Protein AF-A0A9P5JW83-F1 (afdb_monomer_lite)

Organism: NCBI:txid152965

Secondary structure (DSSP, 8-state):
-HHHH-TT--EEEE-TTS-TTS-EE-HHHHT---TT--EEEE-SEES-TTTTT-TTS--HHHHHHHH-TT---EE------SS-TTTHHHHHHHH-TTGGG--EEEEEEEEEE-HHHHHHHHHHHHT-TT--EEEEEEEEPTTS-HHHHHHHHHHH--S----EEEEE-S-HHHHHHHHTT-TT--EEEE-PPPPTTPPPGGGS-TT-SEEEEEE--TT--S--------------------S--EEEEEEEEE-TTS-EEEEEEEEEEE-SSSSSEEEEEEEEE-SPTT-TT-PPPPHHHHHH--SHHHHHHHHHHHHHHHHHHHHHHHHH-

Sequence (333 aa):
MLIEHCLNLEHLAIDEHYSPRAPVDAYGLLRGRWPNLRSLLMGDVVLDWHAGLNPASGKPFRTFLDAHRNLSRSISKATPRVSQPHLGALIQAQVLPARASLKTLRVPDAMILRESSQMSVGVALGLLPALSSLTIAFRLEQGYDNGSVLCSIAAACPYPAPSRLYTRLSSFETFARCIRPLGQLRALAQRIVPSQVEISLRTSGARLQSFELVFLPRTDTRTFSLSTPTLPISRSSQYIYTPMCAQAIFALSTDAHGLPLALRIVERRACLFWPGESAQRSTIDMRPAGAPGTQRPPLFALVLEGSPAGEEACLLLSCAILVAVVIWGCIRL

Radius of gyration: 26.12 Å; chains: 1; bounding box: 69×40×87 Å

pLDDT: mean 71.92, std 17.25, range [26.84, 98.12]

Structure (mmCIF, N/CA/C/O backbone):
data_AF-A0A9P5JW83-F1
#
_entry.id   AF-A0A9P5JW83-F1
#
loop_
_atom_site.group_PDB
_atom_site.id
_atom_site.type_symbol
_atom_site.label_atom_id
_atom_site.label_alt_id
_atom_site.label_comp_id
_atom_site.label_asym_id
_atom_site.label_entity_id
_atom_site.label_seq_id
_atom_site.pdbx_PDB_ins_code
_atom_site.Cartn_x
_atom_site.Cartn_y
_atom_site.Cartn_z
_atom_site.occupancy
_atom_site.B_iso_or_equiv
_atom_site.auth_seq_id
_atom_site.auth_comp_id
_atom_site.auth_asym_id
_atom_site.auth_atom_id
_atom_site.pdbx_PDB_model_num
ATOM 1 N N . MET A 1 1 ? -34.307 -8.759 14.954 1.00 74.81 1 MET A N 1
ATOM 2 C CA . MET A 1 1 ? -33.896 -10.014 14.279 1.00 74.81 1 MET A CA 1
ATOM 3 C C . MET A 1 1 ? -32.494 -10.487 14.686 1.00 74.81 1 MET A C 1
ATOM 5 O O . MET A 1 1 ? -32.437 -11.397 15.496 1.00 74.81 1 MET A O 1
ATOM 9 N N . LEU A 1 2 ? -31.375 -9.882 14.244 1.00 85.38 2 LEU A N 1
ATOM 10 C CA . LEU A 1 2 ? -30.013 -10.373 14.585 1.00 85.38 2 LEU A CA 1
ATOM 11 C C . LEU A 1 2 ? -29.705 -10.429 16.096 1.00 85.38 2 LEU A C 1
ATOM 13 O O . LEU A 1 2 ? -29.081 -11.375 16.565 1.00 85.38 2 LEU A O 1
ATOM 17 N N . ILE A 1 3 ? -30.151 -9.428 16.860 1.00 90.00 3 ILE A N 1
ATOM 18 C CA . ILE A 1 3 ? -29.870 -9.320 18.304 1.00 90.00 3 ILE A CA 1
ATOM 19 C C . ILE A 1 3 ? -30.527 -10.455 19.102 1.00 90.00 3 ILE A C 1
ATOM 21 O O . ILE A 1 3 ? -29.948 -10.942 20.063 1.00 90.00 3 ILE A O 1
ATOM 25 N N . GLU A 1 4 ? -31.713 -10.892 18.689 1.00 91.44 4 GLU A N 1
ATOM 26 C CA . GLU A 1 4 ? -32.508 -11.882 19.427 1.00 91.44 4 GLU A CA 1
ATOM 27 C C . GLU A 1 4 ? -32.173 -13.322 19.021 1.00 91.44 4 GLU A C 1
ATOM 29 O O . GLU A 1 4 ? -32.285 -14.229 19.835 1.00 91.44 4 GLU A O 1
ATOM 34 N N . HIS A 1 5 ? -31.746 -13.542 17.773 1.00 92.81 5 HIS A N 1
ATOM 35 C CA . HIS A 1 5 ? -31.644 -14.890 17.199 1.00 92.81 5 HIS A CA 1
ATOM 36 C C . HIS A 1 5 ? -30.203 -15.409 17.092 1.00 92.81 5 HIS A C 1
ATOM 38 O O . HIS A 1 5 ? -29.992 -16.592 16.841 1.00 92.81 5 HIS A O 1
ATOM 44 N N . CYS A 1 6 ? -29.195 -14.553 17.282 1.00 94.19 6 CYS A N 1
ATOM 45 C CA . CYS A 1 6 ? -27.791 -14.910 17.070 1.00 94.19 6 CYS A CA 1
ATOM 46 C C . CYS A 1 6 ? -26.935 -14.626 18.315 1.00 94.19 6 CYS A C 1
ATOM 48 O O . CYS A 1 6 ? -26.010 -13.826 18.255 1.00 94.19 6 CYS A O 1
ATOM 50 N N . LEU A 1 7 ? -27.215 -15.272 19.453 1.00 93.44 7 LEU A N 1
ATOM 51 C CA . LEU A 1 7 ? -26.468 -15.046 20.708 1.00 93.44 7 LEU A CA 1
ATOM 52 C C . LEU A 1 7 ? -24.993 -15.486 20.636 1.00 93.44 7 LEU A C 1
ATOM 54 O O . LEU A 1 7 ? -24.129 -14.875 21.262 1.00 93.44 7 LEU A O 1
ATOM 58 N N . ASN A 1 8 ? -24.691 -16.503 19.826 1.00 94.44 8 ASN A N 1
ATOM 59 C CA . ASN A 1 8 ? -23.340 -17.047 19.644 1.00 94.44 8 ASN A CA 1
ATOM 60 C C . ASN A 1 8 ? -22.577 -16.397 18.478 1.00 94.44 8 ASN A C 1
ATOM 62 O O . ASN A 1 8 ? -21.705 -17.023 17.883 1.00 94.44 8 ASN A O 1
ATOM 66 N N . LEU A 1 9 ? -22.923 -15.161 18.111 1.00 95.56 9 LEU A N 1
ATOM 67 C CA . LEU A 1 9 ? -22.280 -14.463 17.003 1.00 95.56 9 LEU A CA 1
ATOM 68 C C . LEU A 1 9 ? -20.802 -14.183 17.321 1.00 95.56 9 LEU A C 1
ATOM 70 O O . LEU A 1 9 ? -20.496 -13.411 18.228 1.00 95.56 9 LEU A O 1
ATOM 74 N N . GLU A 1 10 ? -19.889 -14.782 16.556 1.00 95.06 10 GLU A N 1
ATOM 75 C CA . GLU A 1 10 ? -18.446 -14.538 16.699 1.00 95.06 10 GLU A CA 1
ATOM 76 C C . GLU A 1 10 ? -17.926 -13.440 15.764 1.00 95.06 10 GLU A C 1
ATOM 78 O O . GLU A 1 10 ? -16.985 -12.720 16.106 1.00 95.06 10 GLU A O 1
ATOM 83 N N . HIS A 1 11 ? -18.553 -13.278 14.599 1.00 92.19 11 HIS A N 1
ATOM 84 C CA . HIS A 1 11 ? -18.133 -12.347 13.557 1.00 92.19 11 HIS A CA 1
ATOM 85 C C . HIS A 1 11 ? -19.330 -11.521 13.081 1.00 92.19 11 HIS A C 1
ATOM 87 O O . HIS A 1 11 ? -20.292 -12.069 12.547 1.00 92.19 11 HIS A O 1
ATOM 93 N N . LEU A 1 12 ? -19.261 -10.201 13.258 1.00 91.12 12 LEU A N 1
ATOM 94 C CA . LEU A 1 12 ? -20.229 -9.250 12.718 1.00 91.12 12 LEU A CA 1
ATOM 95 C C . LEU A 1 12 ? -19.534 -8.376 11.679 1.00 91.12 12 LEU A C 1
ATOM 97 O O . LEU A 1 12 ? -18.610 -7.638 12.017 1.00 91.12 12 LEU A O 1
ATOM 101 N N . ALA A 1 13 ? -19.980 -8.450 10.429 1.00 87.12 13 ALA A N 1
ATOM 102 C CA . ALA A 1 13 ? -19.492 -7.597 9.355 1.00 87.12 13 ALA A CA 1
ATOM 103 C C . ALA A 1 13 ? -20.657 -6.851 8.703 1.00 87.12 13 ALA A C 1
ATOM 105 O O . ALA A 1 13 ? -21.605 -7.467 8.221 1.00 87.12 13 ALA A O 1
ATOM 106 N N . ILE A 1 14 ? -20.578 -5.523 8.698 1.00 85.50 14 ILE A N 1
ATOM 107 C CA . ILE A 1 14 ? -21.484 -4.631 7.975 1.00 85.50 14 ILE A CA 1
ATOM 108 C C . ILE A 1 14 ? -20.663 -4.050 6.837 1.00 85.50 14 ILE A C 1
ATOM 110 O O . ILE A 1 14 ? -19.882 -3.121 7.044 1.00 85.50 14 ILE A O 1
ATOM 114 N N . ASP A 1 15 ? -20.778 -4.666 5.666 1.00 75.31 15 ASP A N 1
ATOM 115 C CA . ASP A 1 15 ? -19.911 -4.340 4.541 1.00 75.31 15 ASP A CA 1
ATOM 116 C C . ASP A 1 15 ? -20.268 -2.988 3.898 1.00 75.31 15 ASP A C 1
ATOM 118 O O . ASP A 1 15 ? -21.415 -2.535 3.912 1.00 75.31 15 ASP A O 1
ATOM 122 N N . GLU A 1 16 ? -19.262 -2.345 3.308 1.00 61.25 16 GLU A N 1
ATOM 123 C CA . GLU A 1 16 ? -19.283 -0.961 2.808 1.00 61.25 16 GLU A CA 1
ATOM 124 C C . GLU A 1 16 ? -20.055 -0.774 1.492 1.00 61.25 16 GLU A C 1
ATOM 126 O O . GLU A 1 16 ? -20.005 0.291 0.885 1.00 61.25 16 GLU A O 1
ATOM 131 N N . HIS A 1 17 ? -20.771 -1.793 1.012 1.00 59.84 17 HIS A N 1
ATOM 132 C CA . HIS A 1 17 ? -21.465 -1.727 -0.281 1.00 59.84 17 HIS A CA 1
ATOM 133 C C . HIS A 1 17 ? -22.745 -0.873 -0.248 1.00 59.84 17 HIS A C 1
ATOM 135 O O . HIS A 1 17 ? -23.394 -0.690 -1.278 1.00 59.84 17 HIS A O 1
ATOM 141 N N . TYR A 1 18 ? -23.106 -0.318 0.911 1.00 56.34 18 TYR A N 1
ATOM 142 C CA . TYR A 1 18 ? -24.247 0.579 1.040 1.00 56.34 18 TYR A CA 1
ATOM 143 C C . TYR A 1 18 ? -23.884 2.012 0.637 1.00 56.34 18 TYR A C 1
ATOM 145 O O . TYR A 1 18 ? -22.841 2.550 1.000 1.00 56.34 18 TYR A O 1
ATOM 153 N N . SER A 1 19 ? -24.761 2.617 -0.167 1.00 54.22 19 SER A N 1
ATOM 154 C CA . SER A 1 19 ? -24.543 3.911 -0.813 1.00 54.22 19 SER A CA 1
ATOM 155 C C . SER A 1 19 ? -24.135 5.010 0.188 1.00 54.22 19 SER A C 1
ATOM 157 O O . SER A 1 19 ? -24.867 5.240 1.152 1.00 54.22 19 SER A O 1
ATOM 159 N N . PRO A 1 20 ? -23.073 5.799 -0.081 1.00 59.91 20 PRO A N 1
ATOM 160 C CA . PRO A 1 20 ? -22.613 6.890 0.798 1.00 59.91 20 PRO A CA 1
ATOM 161 C C . PRO A 1 20 ? -23.649 8.016 0.991 1.00 59.91 20 PRO A C 1
ATOM 163 O O . PRO A 1 20 ? -23.459 8.938 1.790 1.00 59.91 20 PRO A O 1
ATOM 166 N N . ARG A 1 21 ? -24.753 7.973 0.236 1.00 65.31 21 ARG A N 1
ATOM 167 C CA . ARG A 1 21 ? -25.864 8.926 0.325 1.00 65.31 21 ARG A CA 1
ATOM 168 C C . ARG A 1 21 ? -26.867 8.593 1.432 1.00 65.31 21 ARG A C 1
ATOM 170 O O . ARG A 1 21 ? -27.601 9.490 1.832 1.00 65.31 21 ARG A O 1
ATOM 177 N N . ALA A 1 22 ? -26.880 7.363 1.941 1.00 67.12 22 ALA A N 1
ATOM 178 C CA . ALA A 1 22 ? -27.812 6.918 2.973 1.00 67.12 22 ALA A CA 1
ATOM 179 C C . ALA A 1 22 ? -27.064 6.073 4.019 1.00 67.12 22 ALA A C 1
ATOM 181 O O . ALA A 1 22 ? -27.086 4.844 3.930 1.00 67.12 22 ALA A O 1
ATOM 182 N N . PRO A 1 23 ? -26.358 6.708 4.979 1.00 66.62 23 PRO A N 1
ATOM 183 C CA . PRO A 1 23 ? -25.704 5.969 6.051 1.00 66.62 23 PRO A CA 1
ATOM 184 C C . PRO A 1 23 ? -26.745 5.145 6.808 1.00 66.62 23 PRO A C 1
ATOM 186 O O . PRO A 1 23 ? -27.823 5.642 7.139 1.00 66.62 23 PRO A O 1
ATOM 189 N N . VAL A 1 24 ? -26.418 3.885 7.078 1.00 73.25 24 VAL A N 1
ATOM 190 C CA . VAL A 1 24 ? -27.294 3.005 7.849 1.00 73.25 24 VAL A CA 1
ATOM 191 C C . VAL A 1 24 ? -27.211 3.416 9.314 1.00 73.25 24 VAL A C 1
ATOM 193 O O . VAL A 1 24 ? -26.119 3.494 9.884 1.00 73.25 24 VAL A O 1
ATOM 196 N N . ASP A 1 25 ? -28.365 3.673 9.928 1.00 75.94 25 ASP A N 1
ATOM 197 C CA . ASP A 1 25 ? -28.448 3.842 11.374 1.00 75.94 25 ASP A CA 1
ATOM 198 C C . ASP A 1 25 ? -28.234 2.482 12.047 1.00 75.94 25 ASP A C 1
ATOM 200 O O . ASP A 1 25 ? -29.089 1.595 12.010 1.00 75.94 25 ASP A O 1
ATOM 204 N N . ALA A 1 26 ? -27.060 2.302 12.649 1.00 81.06 26 ALA A N 1
ATOM 205 C CA . ALA A 1 26 ? -26.733 1.097 13.401 1.00 81.06 26 ALA A CA 1
ATOM 206 C C . ALA A 1 26 ? -26.878 1.274 14.908 1.00 81.06 26 ALA A C 1
ATOM 208 O O . ALA A 1 26 ? -26.364 0.452 15.672 1.00 81.06 26 ALA A O 1
ATOM 209 N N . TYR A 1 27 ? -27.591 2.302 15.367 1.00 85.25 27 TYR A N 1
ATOM 210 C CA . TYR A 1 27 ? -27.842 2.484 16.791 1.00 85.25 27 TYR A CA 1
ATOM 211 C C . TYR A 1 27 ? -28.499 1.244 17.419 1.00 85.25 27 TYR A C 1
ATOM 213 O O . TYR A 1 27 ? -28.182 0.864 18.547 1.00 85.25 27 TYR A O 1
ATOM 221 N N . GLY A 1 28 ? -29.339 0.536 16.654 1.00 86.81 28 GLY A N 1
ATOM 222 C CA . GLY A 1 28 ? -29.904 -0.750 17.065 1.00 86.81 28 GLY A CA 1
ATOM 223 C C . GLY A 1 28 ? -28.839 -1.787 17.443 1.00 86.81 28 GLY A C 1
ATOM 224 O O . GLY A 1 28 ? -28.997 -2.482 18.444 1.00 86.81 28 GLY A O 1
ATOM 225 N N . LEU A 1 29 ? -27.716 -1.846 16.717 1.00 88.69 29 LEU A N 1
ATOM 226 C CA . LEU A 1 29 ? -26.635 -2.803 16.983 1.00 88.69 29 LEU A CA 1
ATOM 227 C C . LEU A 1 29 ? -25.912 -2.529 18.301 1.00 88.69 29 LEU A C 1
ATOM 229 O O . LEU A 1 29 ? -25.437 -3.470 18.932 1.00 88.69 29 LEU A O 1
ATOM 233 N N . LEU A 1 30 ? -25.893 -1.275 18.764 1.00 89.25 30 LEU A N 1
ATOM 234 C CA . LEU A 1 30 ? -25.279 -0.902 20.043 1.00 89.25 30 LEU A CA 1
ATOM 235 C C . LEU A 1 30 ? -26.005 -1.510 21.251 1.00 89.25 30 LEU A C 1
ATOM 237 O O . LEU A 1 30 ? -25.420 -1.628 22.328 1.00 89.25 30 LEU A O 1
ATOM 241 N N . ARG A 1 31 ? -27.269 -1.915 21.075 1.00 90.56 31 ARG A N 1
ATOM 242 C CA . ARG A 1 31 ? -28.052 -2.624 22.098 1.00 90.56 31 ARG A CA 1
ATOM 243 C C . ARG A 1 31 ? -27.781 -4.129 22.113 1.00 90.56 31 ARG A C 1
ATOM 245 O O . ARG A 1 31 ? -28.126 -4.789 23.090 1.00 90.56 31 ARG A O 1
ATOM 252 N N . GLY A 1 32 ? -27.168 -4.667 21.058 1.00 92.50 32 GLY A N 1
ATOM 253 C CA . GLY A 1 32 ? -26.823 -6.079 20.960 1.00 92.50 32 GLY A CA 1
ATOM 254 C C . GLY A 1 32 ? -25.808 -6.504 22.020 1.00 92.50 32 GLY A C 1
ATOM 255 O O . GLY A 1 32 ? -24.892 -5.754 22.368 1.00 92.50 32 GLY A O 1
ATOM 256 N N . ARG A 1 33 ? -25.979 -7.719 22.549 1.00 93.69 33 ARG A N 1
ATOM 257 C CA . ARG A 1 33 ? -25.048 -8.359 23.485 1.00 93.69 33 ARG A CA 1
ATOM 258 C C . ARG A 1 33 ? -24.647 -9.716 22.924 1.00 93.69 33 ARG A C 1
ATOM 260 O O . ARG A 1 33 ? -25.430 -10.659 22.953 1.00 93.69 33 ARG A O 1
ATOM 267 N N . TRP A 1 34 ? -23.419 -9.797 22.429 1.00 94.88 34 TRP A N 1
ATOM 268 C CA . TRP A 1 34 ? -22.859 -10.994 21.811 1.00 94.88 34 TRP A CA 1
ATOM 269 C C . TRP A 1 34 ? -21.617 -11.433 22.596 1.00 94.88 34 TRP A C 1
ATOM 271 O O . TRP A 1 34 ? -20.510 -10.990 22.290 1.00 94.88 34 TRP A O 1
ATOM 281 N N . PRO A 1 35 ? -21.754 -12.273 23.640 1.00 93.38 35 PRO A N 1
ATOM 282 C CA . PRO A 1 35 ? -20.645 -12.613 24.544 1.00 93.38 35 PRO A CA 1
ATOM 283 C C . PRO A 1 35 ? -19.437 -13.239 23.826 1.00 93.38 35 PRO A C 1
ATOM 285 O O . PRO A 1 35 ? -18.294 -13.078 24.265 1.00 93.38 35 PRO A O 1
ATOM 288 N N . ASN A 1 36 ? -19.686 -13.897 22.691 1.00 94.31 36 ASN A N 1
ATOM 289 C CA . ASN A 1 36 ? -18.673 -14.561 21.875 1.00 94.31 36 ASN A CA 1
ATOM 290 C C . ASN A 1 36 ? -18.152 -13.702 20.714 1.00 94.31 36 ASN A C 1
ATOM 292 O O . ASN A 1 36 ? -17.377 -14.206 19.908 1.00 94.31 36 ASN A O 1
ATOM 296 N N . LEU A 1 37 ? -18.528 -12.420 20.619 1.00 93.81 37 LEU A N 1
ATOM 297 C CA . LEU A 1 37 ? -18.118 -11.560 19.509 1.00 93.81 37 LEU A CA 1
ATOM 298 C C . LEU A 1 37 ? -16.612 -11.303 19.541 1.00 93.81 37 LEU A C 1
ATOM 300 O O . LEU A 1 37 ? -16.093 -10.598 20.410 1.00 93.81 37 LEU A O 1
ATOM 304 N N . ARG A 1 38 ? -15.923 -11.861 18.548 1.00 90.62 38 ARG A N 1
ATOM 305 C CA . ARG A 1 38 ? -14.477 -11.761 18.354 1.00 90.62 38 ARG A CA 1
ATOM 306 C C . ARG A 1 38 ? -14.125 -10.766 17.263 1.00 90.62 38 ARG A C 1
ATOM 308 O O . ARG A 1 38 ? -13.089 -10.122 17.357 1.00 90.62 38 ARG A O 1
ATOM 315 N N . SER A 1 39 ? -14.951 -10.602 16.238 1.00 87.19 39 SER A N 1
ATOM 316 C CA . SER A 1 39 ? -14.648 -9.717 15.112 1.00 87.19 39 SER A CA 1
ATOM 317 C C . SER A 1 39 ? -15.819 -8.795 14.815 1.00 87.19 39 SER A C 1
ATOM 319 O O . SER A 1 39 ? -16.957 -9.247 14.719 1.00 87.19 39 SER A O 1
ATOM 321 N N . LEU A 1 40 ? -15.526 -7.503 14.666 1.00 87.25 40 LEU A N 1
ATOM 322 C CA . LEU A 1 40 ? -16.500 -6.479 14.316 1.00 87.25 40 LEU A CA 1
ATOM 323 C C . LEU A 1 40 ? -15.937 -5.604 13.206 1.00 87.25 40 LEU A C 1
ATOM 325 O O . LEU A 1 40 ? -15.109 -4.731 13.459 1.00 87.25 40 LEU A O 1
ATOM 329 N N . LEU A 1 41 ? -16.421 -5.840 11.996 1.00 82.25 41 LEU A N 1
ATOM 330 C CA . LEU A 1 41 ? -16.170 -5.008 10.834 1.00 82.25 41 LEU A CA 1
ATOM 331 C C . LEU A 1 41 ? -17.397 -4.113 10.660 1.00 82.25 41 LEU A C 1
ATOM 333 O O . LEU A 1 41 ? -18.479 -4.579 10.318 1.00 82.25 41 LEU A O 1
ATOM 337 N N . MET A 1 42 ? -17.243 -2.826 10.941 1.00 78.88 42 MET A N 1
ATOM 338 C CA . MET A 1 42 ? -18.261 -1.825 10.625 1.00 78.88 42 MET A CA 1
ATOM 339 C C . MET A 1 42 ? -17.783 -1.041 9.410 1.00 78.88 42 MET A C 1
ATOM 341 O O . MET A 1 42 ? -16.611 -0.666 9.351 1.00 78.88 42 MET A O 1
ATOM 345 N N . GLY A 1 43 ? -18.669 -0.883 8.429 1.00 75.62 43 GLY A N 1
ATOM 346 C CA . GLY A 1 43 ? -18.490 -0.034 7.257 1.00 75.62 43 GLY A CA 1
ATOM 347 C C . GLY A 1 43 ? -18.941 1.403 7.526 1.00 75.62 43 GLY A C 1
ATOM 348 O O . GLY A 1 43 ? -18.775 1.917 8.631 1.00 75.62 43 GLY A O 1
ATOM 349 N N . ASP A 1 44 ? -19.506 2.079 6.520 1.00 68.75 44 ASP A N 1
ATOM 350 C CA . ASP A 1 44 ? -19.937 3.482 6.635 1.00 68.75 44 ASP A CA 1
ATOM 351 C C . ASP A 1 44 ? -21.217 3.631 7.465 1.00 68.75 44 ASP A C 1
ATOM 353 O O . ASP A 1 44 ? -22.335 3.751 6.963 1.00 68.75 44 ASP A O 1
ATOM 357 N N . VAL A 1 45 ? -21.029 3.547 8.776 1.00 70.75 45 VAL A N 1
ATOM 358 C CA . VAL A 1 45 ? -22.089 3.462 9.764 1.00 70.75 45 VAL A CA 1
ATOM 359 C C . VAL A 1 45 ? -21.931 4.604 10.755 1.00 70.75 45 VAL A C 1
ATOM 361 O O . VAL A 1 45 ? -20.872 4.787 11.364 1.00 70.75 45 VAL A O 1
ATOM 364 N N . VAL A 1 46 ? -23.011 5.358 10.955 1.00 69.69 46 VAL A N 1
ATOM 365 C CA . VAL A 1 46 ? -23.033 6.436 11.944 1.00 69.69 46 VAL A CA 1
ATOM 366 C C . VAL A 1 46 ? -23.525 5.868 13.270 1.00 69.69 46 VAL A C 1
ATOM 36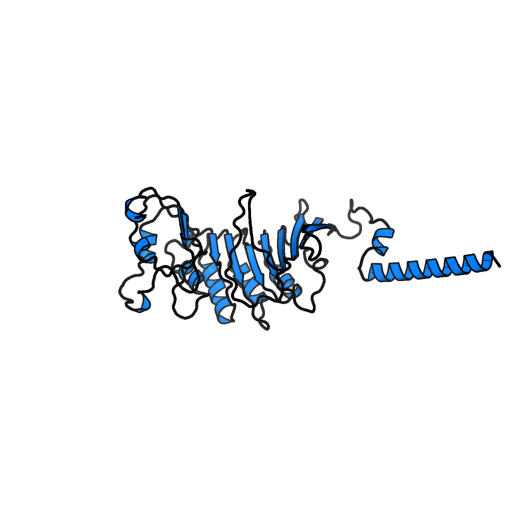8 O O . VAL A 1 46 ? -24.699 5.557 13.427 1.00 69.69 46 VAL A O 1
ATOM 371 N N . LEU A 1 47 ? -22.613 5.723 14.231 1.00 71.38 47 LEU A N 1
ATOM 372 C CA . LEU A 1 47 ? -22.918 5.147 15.549 1.00 71.38 47 LEU A CA 1
ATOM 373 C C . LEU A 1 47 ? -23.365 6.206 16.570 1.00 71.38 47 LEU A C 1
ATOM 375 O O . LEU A 1 47 ? -24.087 5.893 17.510 1.00 71.38 47 LEU A O 1
ATOM 379 N N . ASP A 1 48 ? -22.978 7.465 16.351 1.00 68.94 48 ASP A N 1
ATOM 380 C CA . ASP A 1 48 ? -23.157 8.574 17.296 1.00 68.94 48 ASP A CA 1
ATOM 381 C C . ASP A 1 48 ? -23.964 9.731 16.677 1.00 68.94 48 ASP A C 1
ATOM 383 O O . ASP A 1 48 ? -23.634 10.902 16.864 1.00 68.94 48 ASP A O 1
ATOM 387 N N . TRP A 1 49 ? -25.045 9.436 15.939 1.00 63.94 49 TRP A N 1
ATOM 388 C CA . TRP A 1 49 ? -25.892 10.487 15.340 1.00 63.94 49 TRP A CA 1
ATOM 389 C C . TRP A 1 49 ? -26.436 11.471 16.394 1.00 63.94 49 TRP A C 1
ATOM 391 O O . TRP A 1 49 ? -26.623 12.651 16.121 1.00 63.94 49 TRP A O 1
ATOM 401 N N . HIS A 1 50 ? -26.653 10.996 17.624 1.00 63.75 50 HIS A N 1
ATOM 402 C CA . HIS A 1 50 ? -27.304 11.763 18.690 1.00 63.75 50 HIS A CA 1
ATOM 403 C C . HIS A 1 50 ? -26.313 12.425 19.662 1.00 63.75 50 HIS A C 1
ATOM 405 O O . HIS A 1 50 ? -26.715 13.279 20.451 1.00 63.75 50 HIS A O 1
ATOM 411 N N . ALA A 1 51 ? -25.016 12.092 19.596 1.00 64.19 51 ALA A N 1
ATOM 412 C CA . ALA A 1 51 ? -24.015 12.631 20.522 1.00 64.19 51 ALA A CA 1
ATOM 413 C C . ALA A 1 51 ? -23.827 14.153 20.374 1.00 64.19 51 ALA A C 1
ATOM 415 O O . ALA A 1 51 ? -23.474 14.827 21.338 1.00 64.19 51 ALA A O 1
ATOM 416 N N . GLY A 1 52 ? -24.104 14.705 19.186 1.00 62.03 52 GLY A N 1
ATOM 417 C CA . GLY A 1 52 ? -24.103 16.154 18.958 1.00 62.03 52 GLY A CA 1
ATOM 418 C C . GLY A 1 52 ? -25.305 16.883 19.570 1.00 62.03 52 GLY A C 1
ATOM 419 O O . GLY A 1 52 ? -25.202 18.069 19.861 1.00 62.03 52 GLY A O 1
ATOM 420 N N . LEU A 1 53 ? -26.426 16.186 19.787 1.00 65.94 53 LEU A N 1
ATOM 421 C CA . LEU A 1 53 ? -27.652 16.766 20.348 1.00 65.94 53 LEU A CA 1
ATOM 422 C C . LEU A 1 53 ? -27.684 16.689 21.878 1.00 65.94 53 LEU A C 1
ATOM 424 O O . LEU A 1 53 ? -28.324 17.520 22.516 1.00 65.94 53 LEU A O 1
ATOM 428 N N . ASN A 1 54 ? -27.001 15.707 22.473 1.00 69.56 54 ASN A N 1
ATOM 429 C CA . ASN A 1 54 ? -26.950 15.554 23.921 1.00 69.56 54 ASN A CA 1
ATOM 430 C C . ASN A 1 54 ? -25.571 15.053 24.400 1.00 69.56 54 ASN A C 1
ATOM 432 O O . ASN A 1 54 ? -25.363 13.838 24.499 1.00 69.56 54 ASN A O 1
ATOM 436 N N . PRO A 1 55 ? -24.639 15.957 24.759 1.00 67.56 55 PRO A N 1
ATOM 437 C CA . PRO A 1 55 ? -23.309 15.577 25.240 1.00 67.56 55 PRO A CA 1
ATOM 438 C C . PRO A 1 55 ? -23.333 14.844 26.593 1.00 67.56 55 PRO A C 1
ATOM 440 O O . PRO A 1 55 ? -22.342 14.210 26.953 1.00 67.56 55 PRO A O 1
ATOM 443 N N . ALA A 1 56 ? -24.447 14.901 27.335 1.00 71.81 56 ALA A N 1
ATOM 444 C CA . ALA A 1 56 ? -24.623 14.168 28.589 1.00 71.81 56 ALA A CA 1
ATOM 445 C C . ALA A 1 56 ? -25.018 12.697 28.366 1.00 71.81 56 ALA A C 1
ATOM 447 O O . ALA A 1 56 ? -24.811 11.861 29.247 1.00 71.81 56 ALA A O 1
ATOM 448 N N . SER A 1 57 ? -25.545 12.352 27.183 1.00 67.06 57 SER A N 1
ATOM 449 C CA . SER A 1 57 ? -25.738 10.955 26.797 1.00 67.06 57 SER A CA 1
ATOM 450 C C . SER A 1 57 ? -24.369 10.365 26.446 1.00 67.06 57 SER A C 1
ATOM 452 O O . SER A 1 57 ? -23.809 10.630 25.386 1.00 67.06 57 SER A O 1
ATOM 454 N N . GLY A 1 58 ? -23.757 9.659 27.401 1.00 70.69 58 GLY A N 1
ATOM 455 C CA . GLY A 1 58 ? -22.418 9.084 27.243 1.00 70.69 58 GLY A CA 1
ATOM 456 C C . GLY A 1 58 ? -22.264 8.296 25.937 1.00 70.69 58 GLY A C 1
ATOM 457 O O . GLY A 1 58 ? -23.239 7.788 25.402 1.00 70.69 58 GLY A O 1
ATOM 458 N N . LYS A 1 59 ? -21.031 8.188 25.424 1.00 78.69 59 LYS A N 1
ATOM 459 C CA . LYS A 1 59 ? -20.723 7.611 24.100 1.00 78.69 59 LYS A CA 1
ATOM 460 C C . LYS A 1 59 ? -21.242 6.162 23.991 1.00 78.69 59 LYS A C 1
ATOM 462 O O . LYS A 1 59 ? -20.559 5.258 24.484 1.00 78.69 59 LYS A O 1
ATOM 467 N N . PRO A 1 60 ? -22.394 5.900 23.344 1.00 80.62 60 PRO A N 1
ATOM 468 C CA . PRO A 1 60 ? -23.055 4.593 23.370 1.00 80.62 60 PRO A CA 1
ATOM 469 C C . PRO A 1 60 ? -22.186 3.510 22.727 1.00 80.62 60 PRO A C 1
ATOM 471 O O . PRO A 1 60 ? -22.159 2.368 23.186 1.00 80.62 60 PRO A O 1
ATOM 474 N N . PHE A 1 61 ? -21.382 3.885 21.728 1.00 83.75 61 PHE A N 1
ATOM 475 C CA . PHE A 1 61 ? -20.426 2.972 21.119 1.00 83.75 61 PHE A CA 1
ATOM 476 C C . PHE A 1 61 ? -19.309 2.538 22.076 1.00 83.75 61 PHE A C 1
ATOM 478 O O . PHE A 1 61 ? -18.891 1.381 22.065 1.00 83.75 61 PHE A O 1
ATOM 485 N N . ARG A 1 62 ? -18.857 3.427 22.967 1.00 81.38 62 ARG A N 1
ATOM 486 C CA . ARG A 1 62 ? -17.882 3.060 23.999 1.00 81.38 62 ARG A CA 1
ATOM 487 C C . ARG A 1 62 ? -18.477 2.032 24.957 1.00 81.38 62 ARG A C 1
ATOM 489 O O . ARG A 1 62 ? -17.855 1.003 25.186 1.00 81.38 62 ARG A O 1
ATOM 496 N N . THR A 1 63 ? -19.697 2.267 25.439 1.00 86.62 63 THR A N 1
ATOM 497 C CA . THR A 1 63 ? -20.412 1.321 26.311 1.00 86.62 63 THR A CA 1
ATOM 498 C C . THR A 1 63 ? -20.634 -0.029 25.628 1.00 86.62 63 THR A C 1
ATOM 500 O O . THR A 1 63 ? -20.550 -1.078 26.267 1.00 86.62 63 THR A O 1
ATOM 503 N N . PHE A 1 64 ? -20.893 -0.020 24.320 1.00 89.38 64 PHE A N 1
ATOM 504 C CA . PHE A 1 64 ? -20.965 -1.236 23.521 1.00 89.38 64 PHE A CA 1
ATOM 505 C C . PHE A 1 64 ? -19.620 -1.979 23.495 1.00 89.38 64 PHE A C 1
ATOM 507 O O . PHE A 1 64 ? -19.587 -3.172 23.795 1.00 89.38 64 PHE A O 1
ATOM 514 N N . LEU A 1 65 ? -18.508 -1.297 23.211 1.00 87.06 65 LEU A N 1
ATOM 515 C CA . LEU A 1 65 ? -17.175 -1.913 23.199 1.00 87.06 65 LEU A CA 1
ATOM 516 C C . LEU A 1 65 ? -16.737 -2.425 24.578 1.00 87.06 65 LEU A C 1
ATOM 518 O O . LEU A 1 65 ? -16.097 -3.472 24.658 1.00 87.06 65 LEU A O 1
ATOM 522 N N . ASP A 1 66 ? -17.090 -1.715 25.650 1.00 86.75 66 ASP A N 1
ATOM 523 C CA . ASP A 1 66 ? -16.770 -2.103 27.030 1.00 86.75 66 ASP A CA 1
ATOM 524 C C . ASP A 1 66 ? -17.494 -3.396 27.445 1.00 86.75 66 ASP A C 1
ATOM 526 O O . ASP A 1 66 ? -16.959 -4.198 28.214 1.00 86.75 66 ASP A O 1
ATOM 530 N N . ALA A 1 67 ? -18.683 -3.644 26.887 1.00 90.56 67 ALA A N 1
ATOM 531 C CA . ALA A 1 67 ? -19.435 -4.873 27.121 1.00 90.56 67 ALA A CA 1
ATOM 532 C C . ALA A 1 67 ? -18.907 -6.091 26.339 1.00 90.56 67 ALA A C 1
ATOM 534 O O . ALA A 1 67 ? -19.193 -7.223 26.720 1.00 90.56 67 ALA A O 1
ATOM 535 N N . HIS A 1 68 ? -18.124 -5.886 25.275 1.00 90.69 68 HIS A N 1
ATOM 536 C CA . HIS A 1 68 ? -17.611 -6.954 24.409 1.00 90.69 68 HIS A CA 1
ATOM 537 C C . HIS A 1 68 ? -16.096 -7.130 24.596 1.00 90.69 68 HIS A C 1
ATOM 539 O O . HIS A 1 68 ? -15.283 -6.741 23.755 1.00 90.69 68 HIS A O 1
ATOM 545 N N . ARG A 1 69 ? -15.700 -7.730 25.728 1.00 85.88 69 ARG A N 1
ATOM 546 C CA . ARG A 1 69 ? -14.282 -7.888 26.114 1.00 85.88 69 ARG A CA 1
ATOM 547 C C . ARG A 1 69 ? -13.471 -8.795 25.180 1.00 85.88 69 ARG A C 1
ATOM 549 O O . ARG A 1 69 ? -12.270 -8.586 25.045 1.00 85.88 69 ARG A O 1
ATOM 556 N N . ASN A 1 70 ? -14.121 -9.755 24.519 1.00 84.25 70 ASN A N 1
ATOM 557 C CA . ASN A 1 70 ? -13.478 -10.767 23.666 1.00 84.25 70 ASN A CA 1
ATOM 558 C C . ASN A 1 70 ? -13.201 -10.301 22.229 1.00 84.25 70 ASN A C 1
ATOM 560 O O . ASN A 1 70 ? -12.695 -11.068 21.410 1.00 84.25 70 ASN A O 1
ATOM 564 N N . LEU A 1 71 ? -13.531 -9.053 21.905 1.00 84.94 71 LEU A N 1
ATOM 565 C CA . LEU A 1 71 ? -13.451 -8.541 20.548 1.00 84.94 71 LEU A CA 1
ATOM 566 C C . LEU A 1 71 ? -11.974 -8.340 20.152 1.00 84.94 71 LEU A C 1
ATOM 568 O O . LEU A 1 71 ? -11.323 -7.383 20.573 1.00 84.94 71 LEU A O 1
ATOM 572 N N . SER A 1 72 ? -11.433 -9.257 19.346 1.00 64.81 72 SER A N 1
ATOM 573 C CA . SER A 1 72 ? -10.171 -9.120 18.611 1.00 64.81 72 SER A CA 1
ATOM 574 C C . SER A 1 72 ? -10.329 -8.050 17.519 1.00 64.81 72 SER A C 1
ATOM 576 O O . SER A 1 72 ? -10.835 -8.281 16.423 1.00 64.81 72 SER A O 1
ATOM 578 N N . ARG A 1 73 ? -9.964 -6.818 17.884 1.00 58.84 73 ARG A N 1
ATOM 579 C CA . ARG A 1 73 ? -10.319 -5.574 17.185 1.00 58.84 73 ARG A CA 1
ATOM 580 C C . ARG A 1 73 ? -9.583 -5.402 15.857 1.00 58.84 73 ARG A C 1
ATOM 582 O O . ARG A 1 73 ? -8.442 -4.949 15.828 1.00 58.84 73 ARG A O 1
ATOM 589 N N . SER A 1 74 ? -10.286 -5.670 14.763 1.00 52.28 74 SER A N 1
ATOM 590 C CA . SER A 1 74 ? -10.060 -5.002 13.481 1.00 52.28 74 SER A CA 1
ATOM 591 C C . SER A 1 74 ? -11.224 -4.035 13.275 1.00 52.28 74 SER A C 1
ATOM 593 O O . SER A 1 74 ? -12.259 -4.418 12.749 1.00 52.28 74 SER A O 1
ATOM 595 N N . ILE A 1 75 ? -11.105 -2.807 13.787 1.00 56.09 75 ILE A N 1
ATOM 596 C CA . ILE A 1 75 ? -12.114 -1.769 13.540 1.00 56.09 75 ILE A CA 1
ATOM 597 C C . ILE A 1 75 ? -11.751 -1.134 12.201 1.00 56.09 75 ILE A C 1
ATOM 599 O O . ILE A 1 75 ? -10.728 -0.460 12.086 1.00 56.09 75 ILE A O 1
ATOM 603 N N . SER A 1 76 ? -12.563 -1.408 11.185 1.00 53.38 76 SER A N 1
ATOM 604 C CA . SER A 1 76 ? -12.401 -0.871 9.832 1.00 53.38 76 SER A CA 1
ATOM 605 C C . SER A 1 76 ? -13.027 0.510 9.654 1.00 53.38 76 SER A C 1
ATOM 607 O O . SER A 1 76 ? -12.539 1.271 8.829 1.00 53.38 76 SER A O 1
ATOM 609 N N . LYS A 1 77 ? -14.077 0.871 10.404 1.00 54.72 77 LYS A N 1
ATOM 610 C CA . LYS A 1 77 ? -14.726 2.179 10.268 1.00 54.72 77 LYS A CA 1
ATOM 611 C C . LYS A 1 77 ? -15.666 2.460 11.440 1.00 54.72 77 LYS A C 1
ATOM 613 O O . LYS A 1 77 ? -16.465 1.621 11.838 1.00 54.72 77 LYS A O 1
ATOM 618 N N . ALA A 1 78 ? -15.561 3.660 11.984 1.00 48.66 78 ALA A N 1
ATOM 619 C CA . ALA A 1 78 ? -16.665 4.369 12.605 1.00 48.66 78 ALA A CA 1
ATOM 620 C C . ALA A 1 78 ? -16.397 5.853 12.312 1.00 48.66 78 ALA A C 1
ATOM 622 O O . ALA A 1 78 ? -15.281 6.352 12.471 1.00 48.66 78 ALA A O 1
ATOM 623 N N . THR A 1 79 ? -17.374 6.548 11.744 1.00 44.03 79 THR A N 1
ATOM 624 C CA . THR A 1 79 ? -17.240 7.954 11.346 1.00 44.03 79 THR A CA 1
ATOM 625 C C . THR A 1 79 ? -18.284 8.755 12.120 1.00 44.03 79 THR A C 1
ATOM 627 O O . THR A 1 79 ? -19.486 8.569 11.926 1.00 44.03 79 THR A O 1
ATOM 630 N N . PRO A 1 80 ? -17.881 9.651 13.038 1.00 42.19 80 PRO A N 1
ATOM 631 C CA . PRO A 1 80 ? -18.809 10.604 13.616 1.00 42.19 80 PRO A CA 1
ATOM 632 C C . PRO A 1 80 ? -18.988 11.734 12.595 1.00 42.19 80 PRO A C 1
ATOM 634 O O . PRO A 1 80 ? -18.034 12.436 12.256 1.00 42.19 80 PRO A O 1
ATOM 637 N N . ARG A 1 81 ? -20.202 11.908 12.060 1.00 38.72 81 ARG A N 1
ATOM 638 C CA . ARG A 1 81 ? -20.518 13.030 11.163 1.00 38.72 81 ARG A CA 1
ATOM 639 C C . ARG A 1 81 ? -20.634 14.326 11.969 1.00 38.72 81 ARG A C 1
ATOM 641 O O . ARG A 1 81 ? -21.727 14.758 12.307 1.00 38.72 81 ARG A O 1
ATOM 648 N N . VAL A 1 82 ? -19.494 14.964 12.224 1.00 40.88 82 VAL A N 1
ATOM 649 C CA . VAL A 1 82 ? -19.413 16.405 12.496 1.00 40.88 82 VAL A CA 1
ATOM 650 C C . VAL A 1 82 ? -18.216 16.954 11.707 1.00 40.88 82 VAL A C 1
ATOM 652 O O . VAL A 1 82 ? -17.066 16.679 12.029 1.00 40.88 82 VAL A O 1
ATOM 655 N N . SER A 1 83 ? -18.525 17.625 10.591 1.00 42.16 83 SER A N 1
ATOM 656 C CA . SER A 1 83 ? -17.697 18.541 9.772 1.00 42.16 83 SER A CA 1
ATOM 657 C C . SER A 1 83 ? -16.299 18.144 9.239 1.00 42.16 83 SER A C 1
ATOM 659 O O . SER A 1 83 ? -15.820 18.834 8.340 1.00 42.16 83 SER A O 1
ATOM 661 N N . GLN A 1 84 ? -15.653 17.048 9.658 1.00 49.44 84 GLN A N 1
ATOM 662 C CA . GLN A 1 84 ? -14.361 16.597 9.098 1.00 49.44 84 GLN A CA 1
ATOM 663 C C . GLN A 1 84 ? -14.301 15.065 8.920 1.00 49.44 84 GLN A C 1
ATOM 665 O O . GLN A 1 84 ? -13.799 14.351 9.789 1.00 49.44 84 GLN A O 1
ATOM 670 N N . PRO A 1 85 ? -14.786 14.527 7.784 1.00 53.19 85 PRO A N 1
ATOM 671 C CA . PRO A 1 85 ? -15.010 13.087 7.605 1.00 53.19 85 PRO A CA 1
ATOM 672 C C . PRO A 1 85 ? -13.743 12.215 7.652 1.00 53.19 85 PRO A C 1
ATOM 674 O O . PRO A 1 85 ? -13.844 11.022 7.911 1.00 53.19 85 PRO A O 1
ATOM 677 N N . HIS A 1 86 ? -12.551 12.776 7.431 1.00 61.06 86 HIS A N 1
ATOM 678 C CA . HIS A 1 86 ? -11.350 11.970 7.171 1.00 61.06 86 HIS A CA 1
ATOM 679 C C . HIS A 1 86 ? -10.483 11.686 8.407 1.00 61.06 86 HIS A C 1
ATOM 681 O O . HIS A 1 86 ? -9.839 10.644 8.471 1.00 61.06 86 HIS A O 1
ATOM 687 N N . LEU A 1 87 ? -10.472 12.575 9.406 1.00 64.38 87 LEU A N 1
ATOM 688 C CA . LEU A 1 87 ? -9.693 12.382 10.641 1.00 64.38 87 LEU A CA 1
ATOM 689 C C . LEU A 1 87 ? -10.462 11.594 11.713 1.00 64.38 87 LEU A C 1
ATOM 691 O O . LEU A 1 87 ? -9.862 11.102 12.668 1.00 64.38 87 LEU A O 1
ATOM 695 N N . GLY A 1 88 ? -11.781 11.446 11.544 1.00 68.94 88 GLY A N 1
ATOM 696 C CA . GLY A 1 88 ? -12.675 10.856 12.539 1.00 68.94 88 GLY A CA 1
ATOM 697 C C . GLY A 1 88 ? -12.266 9.450 12.973 1.00 68.94 88 GLY A C 1
ATOM 698 O O . GLY A 1 88 ? -12.179 9.199 14.170 1.00 68.94 88 GLY A O 1
ATOM 699 N N . ALA A 1 89 ? -11.938 8.559 12.032 1.00 73.31 89 ALA A N 1
ATOM 700 C CA . ALA A 1 89 ? -11.572 7.175 12.352 1.00 73.31 89 ALA A CA 1
ATOM 701 C C . ALA A 1 89 ? -10.285 7.084 13.192 1.00 73.31 89 ALA A C 1
ATOM 703 O O . ALA A 1 89 ? -10.195 6.296 14.135 1.00 73.31 89 ALA A O 1
ATOM 704 N N . LEU A 1 90 ? -9.298 7.930 12.885 1.00 77.62 90 LEU A N 1
ATOM 705 C CA . LEU A 1 90 ? -8.019 7.951 13.588 1.00 77.62 90 LEU A CA 1
ATOM 706 C C . LEU A 1 90 ? -8.166 8.536 15.000 1.00 77.62 90 LEU A C 1
ATOM 708 O O . LEU A 1 90 ? -7.645 7.978 15.964 1.00 77.62 90 LEU A O 1
ATOM 712 N N . ILE A 1 91 ? -8.930 9.625 15.133 1.00 80.25 91 ILE A N 1
ATOM 713 C CA . ILE A 1 91 ? -9.248 10.241 16.430 1.00 80.25 91 ILE A CA 1
ATOM 714 C C . ILE A 1 91 ? -10.070 9.274 17.285 1.00 80.25 91 ILE A C 1
ATOM 716 O O . ILE A 1 91 ? -9.810 9.113 18.474 1.00 80.25 91 ILE A O 1
ATOM 720 N N . GLN A 1 92 ? -11.033 8.570 16.694 1.00 76.56 92 GLN A N 1
ATOM 721 C CA . GLN A 1 92 ? -11.798 7.561 17.417 1.00 76.56 92 GLN A CA 1
ATOM 722 C C . GLN A 1 92 ? -10.914 6.422 17.917 1.00 76.56 92 GLN A C 1
ATOM 724 O O . GLN A 1 92 ? -11.094 5.991 19.057 1.00 76.56 92 GLN A O 1
ATOM 729 N N . ALA A 1 93 ? -9.927 5.988 17.126 1.00 78.25 93 ALA A N 1
ATOM 730 C CA . ALA A 1 93 ? -8.972 4.975 17.560 1.00 78.25 93 ALA A CA 1
ATOM 731 C C . ALA A 1 93 ? -8.203 5.400 18.827 1.00 78.25 93 ALA A C 1
ATOM 733 O O . ALA A 1 93 ? -7.974 4.567 19.705 1.00 78.25 93 ALA A O 1
ATOM 734 N N . GLN A 1 94 ? -7.889 6.693 18.987 1.00 81.31 94 GLN A N 1
ATOM 735 C CA . GLN A 1 94 ? -7.244 7.225 20.202 1.00 81.31 94 GLN A CA 1
ATOM 736 C C . GLN A 1 94 ? -8.138 7.143 21.450 1.00 81.31 94 GLN A C 1
ATOM 738 O O . GLN A 1 94 ? -7.638 7.019 22.575 1.00 81.31 94 GLN A O 1
ATOM 743 N N . VAL A 1 95 ? -9.457 7.241 21.257 1.00 77.38 95 VAL A N 1
ATOM 744 C CA . VAL A 1 95 ? -10.469 7.231 22.327 1.00 77.38 95 VAL A CA 1
ATOM 745 C C . VAL A 1 95 ? -10.851 5.799 22.724 1.00 77.38 95 VAL A C 1
ATOM 747 O O . VAL A 1 95 ? -11.536 5.597 23.730 1.00 77.38 95 VAL A O 1
ATOM 750 N N . LEU A 1 96 ? -10.388 4.785 21.985 1.00 78.94 96 LEU A N 1
ATOM 751 C CA . LEU A 1 96 ? -10.673 3.393 22.308 1.00 78.94 96 LEU A CA 1
ATOM 752 C C . LEU A 1 96 ? -10.042 2.999 23.657 1.00 78.94 96 LEU A C 1
ATOM 754 O O . LEU A 1 96 ? -8.826 3.113 23.830 1.00 78.94 96 LEU A O 1
ATOM 758 N N . PRO A 1 97 ? -10.824 2.431 24.594 1.00 74.00 97 PRO A N 1
ATOM 759 C CA . PRO A 1 97 ? -10.323 2.046 25.915 1.00 74.00 97 PRO A CA 1
ATOM 760 C C . PRO A 1 97 ? -9.261 0.934 25.871 1.00 74.00 97 PRO A C 1
ATOM 762 O O . PRO A 1 97 ? -8.478 0.812 26.803 1.00 74.00 97 PRO A O 1
ATOM 765 N N . ALA A 1 98 ? -9.169 0.168 24.773 1.00 77.12 98 ALA A N 1
ATOM 766 C CA . ALA A 1 98 ? -8.107 -0.828 24.566 1.00 77.12 98 ALA A CA 1
ATOM 767 C C . ALA A 1 98 ? -7.166 -0.462 23.407 1.00 77.12 98 ALA A C 1
ATOM 769 O O . ALA A 1 98 ? -6.731 -1.320 22.643 1.00 77.12 98 ALA A O 1
ATOM 770 N N . ARG A 1 99 ? -6.839 0.826 23.262 1.00 85.81 99 ARG A N 1
ATOM 771 C CA . ARG A 1 99 ? -5.840 1.306 22.289 1.00 85.81 99 ARG A CA 1
ATOM 772 C C . ARG A 1 99 ? -4.480 0.601 22.416 1.00 85.81 99 ARG A C 1
ATOM 774 O O . ARG A 1 99 ? -3.810 0.374 21.418 1.00 85.81 99 ARG A O 1
ATOM 781 N N . ALA A 1 100 ? -4.121 0.173 23.629 1.00 85.38 100 ALA A N 1
ATOM 782 C CA . ALA A 1 100 ? -2.877 -0.540 23.907 1.00 85.38 100 ALA A CA 1
ATOM 783 C C . ALA A 1 100 ? -2.828 -1.971 23.338 1.00 85.38 100 ALA A C 1
ATOM 785 O O . ALA A 1 100 ? -1.740 -2.514 23.213 1.00 85.38 100 ALA A O 1
ATOM 786 N N . SER A 1 101 ? -3.966 -2.587 22.991 1.00 82.50 101 SER A N 1
ATOM 787 C CA . SER A 1 101 ? -4.025 -3.946 22.424 1.00 82.50 101 SER A CA 1
ATOM 788 C C . SER A 1 101 ? -4.406 -3.974 20.941 1.00 82.50 101 SER A C 1
ATOM 790 O O . SER A 1 101 ? -4.562 -5.051 20.357 1.00 82.50 101 SER A O 1
ATOM 792 N N . LEU A 1 102 ? -4.568 -2.805 20.315 1.00 83.38 102 LEU A N 1
ATOM 793 C CA . LEU A 1 102 ? -5.015 -2.690 18.933 1.00 83.38 102 LEU A CA 1
ATOM 794 C C . LEU A 1 102 ? -3.876 -3.054 17.975 1.00 83.38 102 LEU A C 1
ATOM 796 O O . LEU A 1 102 ? -2.938 -2.288 17.787 1.00 83.38 102 LEU A O 1
ATOM 800 N N . LYS A 1 103 ? -3.979 -4.240 17.364 1.00 83.50 103 LYS A N 1
ATOM 801 C CA . LYS A 1 103 ? -2.967 -4.771 16.437 1.00 83.50 103 LYS A CA 1
ATOM 802 C C . LYS A 1 103 ? -3.156 -4.308 15.001 1.00 83.50 103 LYS A C 1
ATOM 804 O O . LYS A 1 103 ? -2.187 -4.182 14.266 1.00 83.50 103 LYS A O 1
ATOM 809 N N . THR A 1 104 ? -4.395 -4.107 14.561 1.00 79.62 104 THR A N 1
ATOM 810 C CA . THR A 1 104 ? -4.703 -3.788 13.162 1.00 79.62 104 THR A CA 1
ATOM 811 C C . THR A 1 104 ? -5.602 -2.566 13.087 1.00 79.62 104 THR A C 1
ATOM 813 O O . THR A 1 104 ? -6.695 -2.575 13.649 1.00 79.62 104 THR A O 1
ATOM 816 N N . LEU A 1 105 ? -5.153 -1.539 12.365 1.00 83.06 105 LEU A N 1
ATOM 817 C CA . LEU A 1 105 ? -5.924 -0.336 12.063 1.00 83.06 105 LEU A CA 1
ATOM 818 C C . LEU A 1 105 ? -6.040 -0.193 10.548 1.00 83.06 105 LEU A C 1
ATOM 820 O O . LEU A 1 105 ? -5.035 -0.150 9.834 1.00 83.06 105 LEU A O 1
ATOM 824 N N . ARG A 1 106 ? -7.275 -0.096 10.062 1.00 79.81 106 ARG A N 1
ATOM 825 C CA . ARG A 1 106 ? -7.570 0.166 8.657 1.00 79.81 106 ARG A CA 1
ATOM 826 C C . ARG A 1 106 ? -8.397 1.437 8.558 1.00 79.81 106 ARG A C 1
ATOM 828 O O . ARG A 1 106 ? -9.454 1.526 9.163 1.00 79.81 106 ARG A O 1
ATOM 835 N N . VAL A 1 107 ? -7.894 2.396 7.795 1.00 81.44 107 VAL A N 1
ATOM 836 C CA . VAL A 1 107 ? -8.578 3.627 7.412 1.00 81.44 107 VAL A CA 1
ATOM 837 C C . VAL A 1 107 ? -8.891 3.489 5.919 1.00 81.44 107 VAL A C 1
ATOM 839 O O . VAL A 1 107 ? -7.988 3.647 5.092 1.00 81.44 107 VAL A O 1
ATOM 842 N N . PRO A 1 108 ? -10.122 3.079 5.568 1.00 66.94 108 PRO A N 1
ATOM 843 C CA . PRO A 1 108 ? -10.498 2.763 4.194 1.00 66.94 108 PRO A CA 1
ATOM 844 C C . PRO A 1 108 ? -10.593 4.016 3.329 1.00 66.94 108 PRO A C 1
ATOM 846 O O . PRO A 1 108 ? -10.304 3.945 2.142 1.00 66.94 108 PRO A O 1
ATOM 849 N N . ASP A 1 109 ? -10.951 5.159 3.912 1.00 70.69 109 ASP A N 1
ATOM 850 C CA . ASP A 1 109 ? -11.107 6.407 3.178 1.00 70.69 109 ASP A CA 1
ATOM 851 C C . ASP A 1 109 ? -9.762 7.116 2.995 1.00 70.69 109 ASP A C 1
ATOM 853 O O . ASP A 1 109 ? -8.922 7.159 3.898 1.00 70.69 109 ASP A O 1
ATOM 857 N N . ALA A 1 110 ? -9.554 7.688 1.806 1.00 72.25 110 ALA A N 1
ATOM 858 C CA . ALA A 1 110 ? -8.337 8.428 1.516 1.00 72.25 110 ALA A CA 1
ATOM 859 C C . ALA A 1 110 ? -8.278 9.700 2.371 1.00 72.25 110 ALA A C 1
ATOM 861 O O . ALA A 1 110 ? -9.022 10.656 2.143 1.00 72.25 110 ALA A O 1
ATOM 862 N N . MET A 1 111 ? -7.373 9.722 3.345 1.00 76.69 111 MET A N 1
ATOM 863 C CA . MET A 1 111 ? -7.175 10.861 4.219 1.00 76.69 111 MET A CA 1
ATOM 864 C C . MET A 1 111 ? -6.566 12.011 3.420 1.00 76.69 111 MET A C 1
ATOM 866 O O . MET A 1 111 ? -5.484 11.874 2.843 1.00 76.69 111 MET A O 1
ATOM 870 N N . ILE A 1 112 ? -7.275 13.138 3.366 1.00 79.50 112 ILE A N 1
ATOM 871 C CA . ILE A 1 112 ? -6.740 14.371 2.785 1.00 79.50 112 ILE A CA 1
ATOM 872 C C . ILE A 1 112 ? -5.759 14.955 3.794 1.00 79.50 112 ILE A C 1
ATOM 874 O O . ILE A 1 112 ? -6.161 15.385 4.878 1.00 79.50 112 ILE A O 1
ATOM 878 N N . LEU A 1 113 ? -4.477 14.936 3.444 1.00 73.12 113 LEU A N 1
ATOM 879 C CA . LEU A 1 113 ? -3.431 15.492 4.288 1.00 73.12 113 LEU A CA 1
ATOM 880 C C . LEU A 1 113 ? -3.363 17.006 4.092 1.00 73.12 113 LEU A C 1
ATOM 882 O O . LEU A 1 113 ? -2.968 17.486 3.037 1.00 73.12 113 LEU A O 1
ATOM 886 N N . ARG A 1 114 ? -3.745 17.740 5.135 1.00 78.75 114 ARG A N 1
ATOM 887 C CA . ARG A 1 114 ? -3.457 19.172 5.323 1.00 78.75 114 ARG A CA 1
ATOM 888 C C . ARG A 1 114 ? -2.374 19.330 6.394 1.00 78.75 114 ARG A C 1
ATOM 890 O O . ARG A 1 114 ? -2.199 18.410 7.194 1.00 78.75 114 ARG A O 1
ATOM 897 N N . GLU A 1 115 ? -1.702 20.477 6.472 1.00 70.75 115 GLU A N 1
ATOM 898 C CA . GLU A 1 115 ? -0.636 20.745 7.466 1.00 70.75 115 GLU A CA 1
ATOM 899 C C . GLU A 1 115 ? -1.000 20.318 8.899 1.00 70.75 115 GLU A C 1
ATOM 901 O O . GLU A 1 115 ? -0.237 19.610 9.553 1.00 70.75 115 GLU A O 1
ATOM 906 N N . SER A 1 116 ? -2.211 20.632 9.367 1.00 73.69 116 SER A N 1
ATOM 907 C CA . SER A 1 116 ? -2.656 20.276 10.722 1.00 73.69 116 SER A CA 1
ATOM 908 C C . SER A 1 116 ? -2.854 18.771 10.943 1.00 73.69 116 SER A C 1
ATOM 910 O O . SER A 1 116 ? -2.672 18.269 12.051 1.00 73.69 116 SER A O 1
ATOM 912 N N . SER A 1 117 ? -3.194 18.028 9.889 1.00 76.00 117 SER A N 1
ATOM 913 C CA . SER A 1 117 ? -3.493 16.596 9.986 1.00 76.00 117 SER A CA 1
ATOM 914 C C . SER A 1 117 ? -2.245 15.737 10.199 1.00 76.00 117 SER A C 1
ATOM 916 O O . SER A 1 117 ? -2.349 14.656 10.772 1.00 76.00 117 SER A O 1
ATOM 918 N N . GLN A 1 118 ? -1.065 16.222 9.795 1.00 78.12 118 GLN A N 1
ATOM 919 C CA . GLN A 1 118 ? 0.195 15.478 9.891 1.00 78.12 118 GLN A CA 1
ATOM 920 C C . GLN A 1 118 ? 0.545 15.179 11.355 1.00 78.12 118 GLN A C 1
ATOM 922 O O . GLN A 1 118 ? 0.778 14.029 11.733 1.00 78.12 118 GLN A O 1
ATOM 927 N N . MET A 1 119 ? 0.477 16.216 12.196 1.00 80.25 119 MET A N 1
ATOM 928 C CA . MET A 1 119 ? 0.716 16.112 13.635 1.00 80.25 119 MET A CA 1
ATOM 929 C C . MET A 1 119 ? -0.334 15.229 14.306 1.00 80.25 119 MET A C 1
ATOM 931 O O . MET A 1 119 ? 0.005 14.375 15.122 1.00 80.25 119 MET A O 1
ATOM 935 N N . SER A 1 120 ? -1.608 15.373 13.926 1.00 83.69 120 SER A N 1
ATOM 936 C CA . SER A 1 120 ? -2.681 14.541 14.480 1.00 83.69 120 SER A CA 1
ATOM 937 C C . SER A 1 120 ? -2.490 13.059 14.161 1.00 83.69 120 SER A C 1
ATOM 939 O O . SER A 1 120 ? -2.737 12.223 15.030 1.00 83.69 120 SER A O 1
ATOM 941 N N . VAL A 1 121 ? -2.019 12.723 12.953 1.00 85.06 121 VAL A N 1
ATOM 942 C CA . VAL A 1 121 ? -1.746 11.333 12.563 1.00 85.06 121 VAL A CA 1
ATOM 943 C C . VAL A 1 121 ? -0.577 10.762 13.344 1.00 85.06 121 VAL A C 1
ATOM 945 O O . VAL A 1 121 ? -0.709 9.679 13.913 1.00 85.06 121 VAL A O 1
ATOM 948 N N . GLY A 1 122 ? 0.537 11.495 13.415 1.00 84.94 122 GLY A N 1
ATOM 949 C CA . GLY A 1 122 ? 1.710 11.065 14.177 1.00 84.94 122 GLY A CA 1
ATOM 950 C C . GLY A 1 122 ? 1.370 10.818 15.647 1.00 84.94 122 GLY A C 1
ATOM 951 O O . GLY A 1 122 ? 1.670 9.754 16.185 1.00 84.94 122 GLY A O 1
ATOM 952 N N . VAL A 1 123 ? 0.644 11.750 16.274 1.00 87.06 123 VAL A N 1
ATOM 953 C CA . VAL A 1 123 ? 0.189 11.612 17.666 1.00 87.06 123 VAL A CA 1
ATOM 954 C C . VAL A 1 123 ? -0.776 10.434 17.825 1.00 87.06 123 VAL A C 1
ATOM 956 O O . VAL A 1 123 ? -0.647 9.666 18.773 1.00 87.06 123 VAL A O 1
ATOM 959 N N . ALA A 1 124 ? -1.726 10.240 16.904 1.00 87.69 124 ALA A N 1
ATOM 960 C CA . ALA A 1 124 ? -2.661 9.118 16.980 1.00 87.69 124 ALA A CA 1
ATOM 961 C C . ALA A 1 124 ? -1.978 7.759 16.894 1.00 87.69 124 ALA A C 1
ATOM 963 O O . ALA A 1 124 ? -2.301 6.869 17.676 1.00 87.69 124 ALA A O 1
ATOM 964 N N . LEU A 1 125 ? -1.045 7.610 15.956 1.00 87.25 125 LEU A N 1
ATOM 965 C CA . LEU A 1 125 ? -0.308 6.368 15.766 1.00 87.25 125 LEU A CA 1
ATOM 966 C C . LEU A 1 125 ? 0.652 6.112 16.933 1.00 87.25 125 LEU A C 1
ATOM 968 O O . LEU A 1 125 ? 0.714 4.985 17.417 1.00 87.25 125 LEU A O 1
ATOM 972 N N . GLY A 1 126 ? 1.286 7.159 17.474 1.00 87.94 126 GLY A N 1
ATOM 973 C CA . GLY A 1 126 ? 2.136 7.055 18.664 1.00 87.94 126 GLY A CA 1
ATOM 974 C C . GLY A 1 126 ? 1.396 6.576 19.923 1.00 87.94 126 GLY A C 1
ATOM 975 O O . GLY A 1 126 ? 2.012 6.014 20.824 1.00 87.94 126 GLY A O 1
ATOM 976 N N . LEU A 1 127 ? 0.068 6.736 19.981 1.00 89.50 127 LEU A N 1
ATOM 977 C CA . LEU A 1 127 ? -0.777 6.235 21.075 1.00 89.50 127 LEU A CA 1
ATOM 978 C C . LEU A 1 127 ? -1.205 4.763 20.914 1.00 89.50 127 LEU A C 1
ATOM 980 O O . LEU A 1 127 ? -1.904 4.236 21.787 1.00 89.50 127 LEU A O 1
ATOM 984 N N . LEU A 1 128 ? -0.810 4.098 19.822 1.00 88.50 128 LEU A N 1
ATOM 985 C CA . LEU A 1 128 ? -1.161 2.712 19.494 1.00 88.50 128 LEU A CA 1
ATOM 986 C C . LEU A 1 128 ? 0.090 1.812 19.531 1.00 88.50 128 LEU A C 1
ATOM 988 O O . LEU A 1 128 ? 0.558 1.357 18.487 1.00 88.50 128 LEU A O 1
ATOM 992 N N . PRO A 1 129 ? 0.643 1.511 20.723 1.00 87.94 129 PRO A N 1
ATOM 993 C CA . PRO A 1 129 ? 1.933 0.830 20.842 1.00 87.94 129 PRO A CA 1
ATOM 994 C C . PRO A 1 129 ? 1.927 -0.600 20.282 1.00 87.94 129 PRO A C 1
ATOM 996 O O . PRO A 1 129 ? 2.960 -1.078 19.837 1.00 87.94 129 PRO A O 1
ATOM 999 N N . ALA A 1 130 ? 0.783 -1.291 20.270 1.00 85.81 130 ALA A N 1
ATOM 1000 C CA . ALA A 1 130 ? 0.681 -2.668 19.775 1.00 85.81 130 ALA A CA 1
ATOM 1001 C C . ALA A 1 130 ? 0.352 -2.779 18.275 1.00 85.81 130 ALA A C 1
ATOM 1003 O O . ALA A 1 130 ? 0.071 -3.882 17.796 1.00 85.81 130 ALA A O 1
ATOM 1004 N N . LEU A 1 131 ? 0.348 -1.665 17.536 1.00 84.06 131 LEU A N 1
ATOM 1005 C CA . LEU A 1 131 ? -0.091 -1.641 16.147 1.00 84.06 131 LEU A CA 1
ATOM 1006 C C . LEU A 1 131 ? 0.900 -2.383 15.237 1.00 84.06 131 LEU A C 1
ATOM 1008 O O . LEU A 1 131 ? 1.995 -1.908 14.953 1.00 84.06 131 LEU A O 1
ATOM 1012 N N . SER A 1 132 ? 0.487 -3.554 14.754 1.00 80.31 132 SER A N 1
ATOM 1013 C CA . SER A 1 132 ? 1.278 -4.439 13.894 1.00 80.31 132 SER A CA 1
ATOM 1014 C C . SER A 1 132 ? 0.836 -4.433 12.431 1.00 80.31 132 SER A C 1
ATOM 1016 O O . SER A 1 132 ? 1.503 -5.025 11.589 1.00 80.31 132 SER A O 1
ATOM 1018 N N . SER A 1 133 ? -0.310 -3.842 12.099 1.00 79.25 133 SER A N 1
ATOM 1019 C CA . SER A 1 133 ? -0.764 -3.689 10.718 1.00 79.25 133 SER A CA 1
ATOM 1020 C C . SER A 1 133 ? -1.531 -2.385 10.568 1.00 79.25 133 SER A C 1
ATOM 1022 O O . SER A 1 133 ? -2.544 -2.157 11.230 1.00 79.25 133 SER A O 1
ATOM 1024 N N . LEU A 1 134 ? -1.024 -1.523 9.692 1.00 81.44 134 LEU A N 1
ATOM 1025 C CA . LEU A 1 134 ? -1.626 -0.242 9.366 1.00 81.44 134 LEU A CA 1
ATOM 1026 C C . LEU A 1 134 ? -1.966 -0.221 7.884 1.00 81.44 134 LEU A C 1
ATOM 1028 O O . LEU A 1 134 ? -1.100 -0.465 7.045 1.00 81.44 134 LEU A O 1
ATOM 1032 N N . THR A 1 135 ? -3.225 0.062 7.576 1.00 80.50 135 THR A N 1
ATOM 1033 C CA . THR A 1 135 ? -3.686 0.343 6.219 1.00 80.50 135 THR A CA 1
ATOM 1034 C C . THR A 1 135 ? -4.312 1.722 6.204 1.00 80.50 135 THR A C 1
ATOM 1036 O O . THR A 1 135 ? -5.406 1.888 6.726 1.00 80.50 135 THR A O 1
ATOM 1039 N N . ILE A 1 136 ? -3.632 2.707 5.622 1.00 78.31 136 ILE A N 1
ATOM 1040 C CA . ILE A 1 136 ? -4.195 4.045 5.411 1.00 78.31 136 ILE A CA 1
ATOM 1041 C C . ILE A 1 136 ? -4.045 4.395 3.937 1.00 78.31 136 ILE A C 1
ATOM 1043 O O . ILE A 1 136 ? -2.979 4.180 3.353 1.00 78.31 136 ILE A O 1
ATOM 1047 N N . ALA A 1 137 ? -5.116 4.929 3.356 1.00 77.56 137 ALA A N 1
ATOM 1048 C CA . ALA A 1 137 ? -5.072 5.608 2.075 1.00 77.56 137 ALA A CA 1
ATOM 1049 C C . ALA A 1 137 ? -4.851 7.109 2.288 1.00 77.56 137 ALA A C 1
ATOM 1051 O O . ALA A 1 137 ? -5.520 7.718 3.114 1.00 77.56 137 ALA A O 1
ATOM 1052 N N . PHE A 1 138 ? -3.946 7.720 1.529 1.00 76.75 138 PHE A N 1
ATOM 1053 C CA . PHE A 1 138 ? -3.699 9.159 1.560 1.00 76.75 138 PHE A CA 1
ATOM 1054 C C . PHE A 1 138 ? -3.999 9.796 0.210 1.00 76.75 138 PHE A C 1
ATOM 1056 O O . PHE A 1 138 ? -3.555 9.315 -0.840 1.00 76.75 138 PHE A O 1
ATOM 1063 N N . ARG A 1 139 ? -4.716 10.921 0.253 1.00 74.75 139 ARG A N 1
ATOM 1064 C CA . ARG A 1 139 ? -4.867 11.843 -0.870 1.00 74.75 139 ARG A CA 1
ATOM 1065 C C . ARG A 1 139 ? -3.990 13.058 -0.589 1.00 74.75 139 ARG A C 1
ATOM 1067 O O . ARG A 1 139 ? -4.303 13.860 0.286 1.00 74.75 139 ARG A O 1
ATOM 1074 N N . LEU A 1 140 ? -2.887 13.154 -1.319 1.00 71.88 140 LEU A N 1
ATOM 1075 C CA . LEU A 1 140 ? -1.955 14.270 -1.222 1.00 71.88 140 LEU A CA 1
ATOM 1076 C C . LEU A 1 140 ? -2.384 15.336 -2.233 1.00 71.88 140 LEU A C 1
ATOM 1078 O O . LEU A 1 140 ? -2.567 15.034 -3.415 1.00 71.88 140 LEU A O 1
ATOM 1082 N N . GLU A 1 141 ? -2.616 16.557 -1.762 1.00 74.06 141 GLU A N 1
ATOM 1083 C CA . GLU A 1 141 ? -2.863 17.704 -2.638 1.00 74.06 141 GLU A CA 1
ATOM 1084 C C . GLU A 1 141 ? -1.522 18.232 -3.174 1.00 74.06 141 GLU A C 1
ATOM 1086 O O . GLU A 1 141 ? -0.490 18.150 -2.504 1.00 74.06 141 GLU A O 1
ATOM 1091 N N . GLN A 1 142 ? -1.509 18.713 -4.420 1.00 71.44 142 GLN A N 1
ATOM 1092 C CA . GLN A 1 142 ? -0.293 19.240 -5.045 1.00 71.44 142 GLN A CA 1
ATOM 1093 C C . GLN A 1 142 ? 0.221 20.455 -4.258 1.00 71.44 142 GLN A C 1
ATOM 1095 O O . GLN A 1 142 ? -0.567 21.314 -3.878 1.00 71.44 142 GLN A O 1
ATOM 1100 N N . GLY A 1 143 ? 1.538 20.529 -4.042 1.00 70.88 143 GLY A N 1
ATOM 1101 C CA . GLY A 1 143 ? 2.191 21.653 -3.358 1.00 70.88 143 GLY A CA 1
ATOM 1102 C C . GLY A 1 143 ? 2.592 21.392 -1.903 1.00 70.88 143 GLY A C 1
ATOM 1103 O O . GLY A 1 143 ? 3.323 22.201 -1.341 1.00 70.88 143 GLY A O 1
ATOM 1104 N N . TYR A 1 144 ? 2.192 20.264 -1.310 1.00 72.12 144 TYR A N 1
ATOM 1105 C CA . TYR A 1 144 ? 2.618 19.898 0.043 1.00 72.12 144 TYR A CA 1
ATOM 1106 C C . TYR A 1 144 ? 3.903 19.065 0.063 1.00 72.12 144 TYR A C 1
ATOM 1108 O O . TYR A 1 144 ? 4.135 18.210 -0.798 1.00 72.12 144 TYR A O 1
ATOM 1116 N N . ASP A 1 145 ? 4.722 19.284 1.098 1.00 76.69 145 ASP A N 1
ATOM 1117 C CA . ASP A 1 145 ? 5.831 18.393 1.430 1.00 76.69 145 ASP A CA 1
ATOM 1118 C C . ASP A 1 145 ? 5.274 17.071 1.966 1.00 76.69 145 ASP A C 1
ATOM 1120 O O . ASP A 1 145 ? 5.031 16.874 3.156 1.00 76.69 145 ASP A O 1
ATOM 1124 N N . ASN A 1 146 ? 5.033 16.151 1.041 1.00 76.00 146 ASN A N 1
ATOM 1125 C CA . ASN A 1 146 ? 4.520 14.822 1.343 1.00 76.00 146 ASN A CA 1
ATOM 1126 C C . ASN A 1 146 ? 5.538 13.973 2.118 1.00 76.00 146 ASN A C 1
ATOM 1128 O O . ASN A 1 146 ? 5.175 12.941 2.688 1.00 76.00 146 ASN A O 1
ATOM 1132 N N . GLY A 1 147 ? 6.811 14.382 2.127 1.00 76.94 147 GLY A N 1
ATOM 1133 C CA . GLY A 1 147 ? 7.867 13.627 2.775 1.00 76.94 147 GLY A CA 1
ATOM 1134 C C . GLY A 1 147 ? 7.859 13.731 4.273 1.00 76.94 147 GLY A C 1
ATOM 1135 O O . GLY A 1 147 ? 7.968 12.695 4.927 1.00 76.94 147 GLY A O 1
ATOM 1136 N N . SER A 1 148 ? 7.634 14.922 4.815 1.00 78.75 148 SER A N 1
ATOM 1137 C CA . SER A 1 148 ? 7.512 15.104 6.261 1.00 78.75 148 SER A CA 1
ATOM 1138 C C . SER A 1 148 ? 6.406 14.222 6.850 1.00 78.75 148 SER A C 1
ATOM 1140 O O . SER A 1 148 ? 6.648 13.534 7.837 1.00 78.75 148 SER A O 1
ATOM 1142 N N . VAL A 1 149 ? 5.245 14.116 6.190 1.00 78.62 149 VAL A N 1
ATOM 1143 C CA . VAL A 1 149 ? 4.133 13.261 6.646 1.00 78.62 149 VAL A CA 1
ATOM 1144 C C . VAL A 1 149 ? 4.522 11.799 6.708 1.00 78.62 149 VAL A C 1
ATOM 1146 O O . VAL A 1 149 ? 4.273 11.120 7.702 1.00 78.62 149 VAL A O 1
ATOM 1149 N N . LEU A 1 150 ? 5.105 11.300 5.621 1.00 77.75 150 LEU A N 1
ATOM 1150 C CA . LEU A 1 150 ? 5.499 9.905 5.525 1.00 77.75 150 LEU A CA 1
ATOM 1151 C C . LEU A 1 150 ? 6.572 9.585 6.561 1.00 77.75 150 LEU A C 1
ATOM 1153 O O . LEU A 1 150 ? 6.481 8.545 7.206 1.00 77.75 150 LEU A O 1
ATOM 1157 N N . CYS A 1 151 ? 7.509 10.507 6.794 1.00 78.88 151 CYS A N 1
ATOM 1158 C CA . CYS A 1 151 ? 8.489 10.417 7.871 1.00 78.88 151 CYS A CA 1
ATOM 1159 C C . CYS A 1 151 ? 7.836 10.443 9.262 1.00 78.88 151 CYS A C 1
ATOM 1161 O O . CYS A 1 151 ? 8.236 9.671 10.128 1.00 78.88 151 CYS A O 1
ATOM 1163 N N . SER A 1 152 ? 6.816 11.272 9.500 1.00 80.12 152 SER A N 1
ATOM 1164 C CA . SER A 1 152 ? 6.090 11.297 10.777 1.00 80.12 152 SER A CA 1
ATOM 1165 C C . SER A 1 152 ? 5.301 10.009 11.015 1.00 80.12 152 SER A C 1
ATOM 1167 O O . SER A 1 152 ? 5.317 9.482 12.123 1.00 80.12 152 SER A O 1
ATOM 1169 N N . ILE A 1 153 ? 4.652 9.463 9.981 1.00 79.62 153 ILE A N 1
ATOM 1170 C CA . ILE A 1 153 ? 3.959 8.166 10.048 1.00 79.62 153 ILE A CA 1
ATOM 1171 C C . ILE A 1 153 ? 4.968 7.039 10.286 1.00 79.62 153 ILE A C 1
ATOM 1173 O O . ILE A 1 153 ? 4.717 6.166 11.114 1.00 79.62 153 ILE A O 1
ATOM 1177 N N . ALA A 1 154 ? 6.110 7.082 9.590 1.00 77.56 154 ALA A N 1
ATOM 1178 C CA . ALA A 1 154 ? 7.228 6.162 9.777 1.00 77.56 154 ALA A CA 1
ATOM 1179 C C . ALA A 1 154 ? 7.697 6.152 11.232 1.00 77.56 154 ALA A C 1
ATOM 1181 O O . ALA A 1 154 ? 7.779 5.096 11.849 1.00 77.56 154 ALA A O 1
ATOM 1182 N N . ALA A 1 155 ? 7.972 7.341 11.772 1.00 79.12 155 ALA A N 1
ATOM 1183 C CA . ALA A 1 155 ? 8.482 7.527 13.122 1.00 79.12 155 ALA A CA 1
ATOM 1184 C C . ALA A 1 155 ? 7.456 7.137 14.194 1.00 79.12 155 ALA A C 1
ATOM 1186 O O . ALA A 1 155 ? 7.832 6.654 15.258 1.00 79.12 155 ALA A O 1
ATOM 1187 N N . ALA A 1 156 ? 6.164 7.319 13.915 1.00 79.81 156 ALA A N 1
ATOM 1188 C CA . ALA A 1 156 ? 5.090 6.981 14.841 1.00 79.81 156 ALA A CA 1
ATOM 1189 C C . ALA A 1 156 ? 4.754 5.480 14.891 1.00 79.81 156 ALA A C 1
ATOM 1191 O O . ALA A 1 156 ? 3.958 5.080 15.737 1.00 79.81 156 ALA A O 1
ATOM 1192 N N . CYS A 1 157 ? 5.326 4.649 14.010 1.00 73.50 157 CYS A N 1
ATOM 1193 C CA . CYS A 1 157 ? 5.131 3.198 14.014 1.00 73.50 157 CYS A CA 1
ATOM 1194 C C . CYS A 1 157 ? 6.331 2.505 14.699 1.00 73.50 157 CYS A C 1
ATOM 1196 O O . CYS A 1 157 ? 7.358 2.309 14.053 1.00 73.50 157 CYS A O 1
ATOM 1198 N N . PRO A 1 158 ? 6.231 2.110 15.986 1.00 60.38 158 PRO A N 1
ATOM 1199 C CA . PRO A 1 158 ? 7.374 1.630 16.775 1.00 60.38 158 PRO A CA 1
ATOM 1200 C C . PRO A 1 158 ? 7.861 0.208 16.442 1.00 60.38 158 PRO A C 1
ATOM 1202 O O . PRO A 1 158 ? 8.887 -0.213 16.972 1.00 60.38 158 PRO A O 1
ATOM 1205 N N . TYR A 1 159 ? 7.156 -0.548 15.590 1.00 66.81 159 TYR A N 1
ATOM 1206 C CA . TYR A 1 159 ? 7.489 -1.941 15.277 1.00 66.81 159 TYR A CA 1
ATOM 1207 C C . TYR A 1 159 ? 7.541 -2.212 13.764 1.00 66.81 159 TYR A C 1
ATOM 1209 O O . TYR A 1 159 ? 6.795 -1.584 13.007 1.00 66.81 159 TYR A O 1
ATOM 1217 N N . PRO A 1 160 ? 8.345 -3.203 13.315 1.00 55.72 160 PRO A N 1
ATOM 1218 C CA . PRO A 1 160 ? 8.414 -3.659 11.925 1.00 55.72 160 PRO A CA 1
ATOM 1219 C C . PRO A 1 160 ? 7.145 -4.438 11.546 1.00 55.72 160 PRO A C 1
ATOM 1221 O O . PRO A 1 160 ? 7.124 -5.661 11.402 1.00 55.72 160 PRO A O 1
ATOM 1224 N N . ALA A 1 161 ? 6.051 -3.703 11.433 1.00 53.75 161 ALA A N 1
ATOM 1225 C CA . ALA A 1 161 ? 4.759 -4.158 10.973 1.00 53.75 161 ALA A CA 1
ATOM 1226 C C . ALA A 1 161 ? 4.761 -4.326 9.442 1.00 53.75 161 ALA A C 1
ATOM 1228 O O . ALA A 1 161 ? 5.329 -3.489 8.734 1.00 53.75 161 ALA A O 1
ATOM 1229 N N . PRO A 1 162 ? 4.071 -5.334 8.877 1.00 51.84 162 PRO A N 1
ATOM 1230 C CA . PRO A 1 162 ? 3.602 -5.272 7.496 1.00 51.84 162 PRO A CA 1
ATOM 1231 C C . PRO A 1 162 ? 2.535 -4.166 7.373 1.00 51.84 162 PRO A C 1
ATOM 1233 O O . PRO A 1 162 ? 1.327 -4.416 7.421 1.00 51.84 162 PRO A O 1
ATOM 1236 N N . SER A 1 163 ? 2.982 -2.916 7.274 1.00 56.22 163 SER A N 1
ATOM 1237 C CA . SER A 1 163 ? 2.138 -1.735 7.098 1.00 56.22 163 SER A CA 1
ATOM 1238 C C . SER A 1 163 ? 1.924 -1.457 5.611 1.00 56.22 163 SER A C 1
ATOM 1240 O O . SER A 1 163 ? 2.789 -0.936 4.917 1.00 56.22 163 SER A O 1
ATOM 1242 N N . ARG A 1 164 ? 0.733 -1.788 5.104 1.00 60.38 164 ARG A N 1
ATOM 1243 C CA . ARG A 1 164 ? 0.350 -1.480 3.721 1.00 60.38 164 ARG A CA 1
ATOM 1244 C C . ARG A 1 164 ? -0.061 -0.017 3.624 1.00 60.38 164 ARG A C 1
ATOM 1246 O O . ARG A 1 164 ? -1.196 0.349 3.915 1.00 60.38 164 ARG A O 1
ATOM 1253 N N . LEU A 1 165 ? 0.875 0.820 3.209 1.00 62.25 165 LEU A N 1
ATOM 1254 C CA . LEU A 1 165 ? 0.634 2.243 3.022 1.00 62.25 165 LEU A CA 1
ATOM 1255 C C . LEU A 1 165 ? 0.175 2.537 1.591 1.00 62.25 165 LEU A C 1
ATOM 1257 O O . LEU A 1 165 ? 0.963 2.368 0.664 1.00 62.25 165 LEU A O 1
ATOM 1261 N N . TYR A 1 166 ? -1.055 3.024 1.423 1.00 62.78 166 TYR A N 1
ATOM 1262 C CA . TYR A 1 166 ? -1.579 3.442 0.123 1.00 62.78 166 TYR A CA 1
ATOM 1263 C C . TYR A 1 166 ? -1.445 4.959 -0.012 1.00 62.78 166 TYR A C 1
ATOM 1265 O O . TYR A 1 166 ? -2.166 5.721 0.623 1.00 62.78 166 TYR A O 1
ATOM 1273 N N . THR A 1 167 ? -0.531 5.435 -0.850 1.00 61.12 167 THR A N 1
ATOM 1274 C CA . THR A 1 167 ? -0.342 6.876 -1.088 1.00 61.12 167 THR A CA 1
ATOM 1275 C C . THR A 1 167 ? -0.575 7.207 -2.554 1.00 61.12 167 THR A C 1
ATOM 1277 O O . THR A 1 167 ? -0.114 6.482 -3.435 1.00 61.12 167 THR A O 1
ATOM 1280 N N . ARG A 1 168 ? -1.277 8.315 -2.821 1.00 59.38 168 ARG A N 1
ATOM 1281 C CA . ARG A 1 168 ? -1.295 8.966 -4.139 1.00 59.38 168 ARG A CA 1
ATOM 1282 C C . ARG A 1 168 ? -0.227 10.049 -4.166 1.00 59.38 168 ARG A C 1
ATOM 1284 O O . ARG A 1 168 ? -0.494 11.161 -3.730 1.00 59.38 168 ARG A O 1
ATOM 1291 N N . LEU A 1 169 ? 0.973 9.716 -4.630 1.00 60.75 169 LEU A N 1
ATOM 1292 C CA . LEU A 1 169 ? 2.075 10.674 -4.768 1.00 60.75 169 LEU A CA 1
ATOM 1293 C C . LEU A 1 169 ? 2.114 11.246 -6.185 1.00 60.75 169 LEU A C 1
ATOM 1295 O O . LEU A 1 169 ? 1.784 10.548 -7.137 1.00 60.75 169 LEU A O 1
ATOM 1299 N N . SER A 1 170 ? 2.483 12.524 -6.295 1.00 58.25 170 SER A N 1
ATOM 1300 C CA . SER A 1 170 ? 2.594 13.261 -7.561 1.00 58.25 170 SER A CA 1
ATOM 1301 C C . SER A 1 170 ? 3.949 13.091 -8.253 1.00 58.25 170 SER A C 1
ATOM 1303 O O . SER A 1 170 ? 4.073 13.452 -9.420 1.00 58.25 170 SER A O 1
ATOM 1305 N N . SER A 1 171 ? 4.963 12.598 -7.532 1.00 63.78 171 SER A N 1
ATOM 1306 C CA . SER A 1 171 ? 6.262 12.234 -8.094 1.00 63.78 171 SER A CA 1
ATOM 1307 C C . SER A 1 171 ? 6.856 11.024 -7.370 1.00 63.78 171 SER A C 1
ATOM 1309 O O . SER A 1 171 ? 6.778 10.892 -6.140 1.00 63.78 171 SER A O 1
ATOM 1311 N N . PHE A 1 172 ? 7.483 10.142 -8.146 1.00 64.56 172 PHE A N 1
ATOM 1312 C CA . PHE A 1 172 ? 8.214 8.998 -7.614 1.00 64.56 172 PHE A CA 1
ATOM 1313 C C . PHE A 1 172 ? 9.441 9.431 -6.798 1.00 64.56 172 PHE A C 1
ATOM 1315 O O . PHE A 1 172 ? 9.761 8.833 -5.775 1.00 64.56 172 PHE A O 1
ATOM 1322 N N . GLU A 1 173 ? 10.154 10.473 -7.223 1.00 65.25 173 GLU A N 1
ATOM 1323 C CA . GLU A 1 173 ? 11.410 10.861 -6.576 1.00 65.25 173 GLU A CA 1
ATOM 1324 C C . GLU A 1 173 ? 11.196 11.377 -5.149 1.00 65.25 173 GLU A C 1
ATOM 1326 O O . GLU A 1 173 ? 11.929 10.994 -4.233 1.00 65.25 173 GLU A O 1
ATOM 1331 N N . THR A 1 174 ? 10.149 12.183 -4.936 1.00 67.12 174 THR A N 1
ATOM 1332 C CA . THR A 1 174 ? 9.751 12.603 -3.591 1.00 67.12 174 THR A CA 1
ATOM 1333 C C . THR A 1 174 ? 9.458 11.365 -2.762 1.00 67.12 174 THR A C 1
ATOM 1335 O O . THR A 1 174 ? 10.098 11.171 -1.735 1.00 67.12 174 THR A O 1
ATOM 1338 N N . PHE A 1 175 ? 8.614 10.464 -3.269 1.00 71.00 175 PHE A N 1
ATOM 1339 C CA . PHE A 1 175 ? 8.312 9.193 -2.617 1.00 71.00 175 PHE A CA 1
ATOM 1340 C C . PHE A 1 175 ? 9.572 8.394 -2.226 1.00 71.00 175 PHE A C 1
ATOM 1342 O O . PHE A 1 175 ? 9.688 7.974 -1.075 1.00 71.00 175 PHE A O 1
ATOM 1349 N N . ALA A 1 176 ? 10.538 8.242 -3.138 1.00 69.56 176 ALA A N 1
ATOM 1350 C CA . ALA A 1 176 ? 11.794 7.528 -2.904 1.00 69.56 176 ALA A CA 1
ATOM 1351 C C . ALA A 1 176 ? 12.601 8.129 -1.738 1.00 69.56 176 ALA A C 1
ATOM 1353 O O . ALA A 1 176 ? 13.175 7.402 -0.921 1.00 69.56 176 ALA A O 1
ATOM 1354 N N . ARG A 1 177 ? 12.618 9.463 -1.618 1.00 71.31 177 ARG A N 1
ATOM 1355 C CA . ARG A 1 177 ? 13.249 10.153 -0.482 1.00 71.31 177 ARG A CA 1
ATOM 1356 C C . ARG A 1 177 ? 12.476 9.912 0.818 1.00 71.31 177 ARG A C 1
ATOM 1358 O O . ARG A 1 177 ? 13.105 9.690 1.850 1.00 71.31 177 ARG A O 1
ATOM 1365 N N . CYS A 1 178 ? 11.143 9.879 0.763 1.00 66.81 178 CYS A N 1
ATOM 1366 C CA . CYS A 1 178 ? 10.271 9.646 1.921 1.00 66.81 178 CYS A CA 1
ATOM 1367 C C . CYS A 1 178 ? 10.361 8.227 2.491 1.00 66.81 178 CYS A C 1
ATOM 1369 O O . CYS A 1 178 ? 10.190 8.034 3.692 1.00 66.81 178 CYS A O 1
ATOM 1371 N N . ILE A 1 179 ? 10.612 7.224 1.645 1.00 68.50 179 ILE A N 1
ATOM 1372 C CA . ILE A 1 179 ? 10.759 5.829 2.090 1.00 68.50 179 ILE A CA 1
ATOM 1373 C C . ILE A 1 179 ? 12.152 5.511 2.624 1.00 68.50 179 ILE A C 1
ATOM 1375 O O . ILE A 1 179 ? 12.331 4.498 3.292 1.00 68.50 179 ILE A O 1
ATOM 1379 N N . ARG A 1 180 ? 13.155 6.356 2.368 1.00 69.31 180 ARG A N 1
ATOM 1380 C CA . ARG A 1 180 ? 14.513 6.145 2.883 1.00 69.31 180 ARG A CA 1
ATOM 1381 C C . ARG A 1 180 ? 14.567 5.958 4.413 1.00 69.31 180 ARG A C 1
ATOM 1383 O O . ARG A 1 180 ? 15.292 5.060 4.839 1.00 69.31 180 ARG A O 1
ATOM 1390 N N . PRO A 1 181 ? 13.832 6.732 5.236 1.00 64.31 181 PRO A N 1
ATOM 1391 C CA . PRO A 1 181 ? 13.757 6.502 6.682 1.00 64.31 181 PRO A CA 1
ATOM 1392 C C . PRO A 1 181 ? 12.852 5.329 7.091 1.00 64.31 181 PRO A C 1
ATOM 1394 O O . PRO A 1 181 ? 12.948 4.860 8.221 1.00 64.31 181 PRO A O 1
ATOM 1397 N N . LEU A 1 182 ? 12.018 4.798 6.191 1.00 64.81 182 LEU A N 1
ATOM 1398 C CA . LEU A 1 182 ? 11.126 3.656 6.438 1.00 64.81 182 LEU A CA 1
ATOM 1399 C C . LEU A 1 182 ? 11.868 2.304 6.404 1.00 64.81 182 LEU A C 1
ATOM 1401 O O . LEU A 1 182 ? 11.330 1.309 5.927 1.00 64.81 182 LEU A O 1
ATOM 1405 N N . GLY A 1 183 ? 13.095 2.231 6.930 1.00 62.72 183 GLY A N 1
ATOM 1406 C CA . GLY A 1 183 ? 13.927 1.018 6.887 1.00 62.72 183 GLY A CA 1
ATOM 1407 C C . GLY A 1 183 ? 13.309 -0.212 7.571 1.00 62.72 183 GLY A C 1
ATOM 1408 O O . GLY A 1 183 ? 13.772 -1.328 7.361 1.00 62.72 183 GLY A O 1
ATOM 1409 N N . GLN A 1 184 ? 12.253 -0.025 8.368 1.00 63.78 184 GLN A N 1
ATOM 1410 C CA . GLN A 1 184 ? 11.523 -1.100 9.046 1.00 63.78 184 GLN A CA 1
ATOM 1411 C C . GLN A 1 184 ? 10.294 -1.607 8.269 1.00 63.78 184 GLN A C 1
ATOM 1413 O O . GLN A 1 184 ? 9.702 -2.621 8.648 1.00 63.78 184 GLN A O 1
ATOM 1418 N N . LEU A 1 185 ? 9.889 -0.919 7.196 1.00 62.41 185 LEU A N 1
ATOM 1419 C CA . LEU A 1 185 ? 8.661 -1.215 6.465 1.00 62.41 185 LEU A CA 1
ATOM 1420 C C . LEU A 1 185 ? 8.904 -2.347 5.456 1.00 62.41 185 LEU A C 1
ATOM 1422 O O . LEU A 1 185 ? 9.647 -2.196 4.489 1.00 62.41 185 LEU A O 1
ATOM 1426 N N . ARG A 1 186 ? 8.280 -3.507 5.690 1.00 62.72 186 ARG A N 1
ATOM 1427 C CA . ARG A 1 186 ? 8.525 -4.728 4.892 1.00 62.72 186 ARG A CA 1
ATOM 1428 C C . ARG A 1 186 ? 7.710 -4.816 3.602 1.00 62.72 186 ARG A C 1
ATOM 1430 O O . ARG A 1 186 ? 8.147 -5.443 2.639 1.00 62.72 186 ARG A O 1
ATOM 1437 N N . ALA A 1 187 ? 6.516 -4.232 3.591 1.00 59.81 187 ALA A N 1
ATOM 1438 C CA . ALA A 1 187 ? 5.591 -4.324 2.468 1.00 59.81 187 ALA A CA 1
ATOM 1439 C C . ALA A 1 187 ? 4.875 -2.994 2.273 1.00 59.81 187 ALA A C 1
ATOM 1441 O O . ALA A 1 187 ? 4.195 -2.541 3.184 1.00 59.81 187 ALA A O 1
ATOM 1442 N N . LEU A 1 188 ? 4.987 -2.403 1.087 1.00 65.06 188 LEU A N 1
ATOM 1443 C CA . LEU A 1 188 ? 4.343 -1.136 0.755 1.00 65.06 188 LEU A CA 1
ATOM 1444 C C . LEU A 1 188 ? 3.455 -1.310 -0.482 1.00 65.06 188 LEU A C 1
ATOM 1446 O O . LEU A 1 188 ? 3.926 -1.756 -1.521 1.00 65.06 188 LEU A O 1
ATOM 1450 N N . ALA A 1 189 ? 2.178 -0.949 -0.392 1.00 64.94 189 ALA A N 1
ATOM 1451 C CA . ALA A 1 189 ? 1.244 -1.045 -1.513 1.00 64.94 189 ALA A CA 1
ATOM 1452 C C . ALA A 1 189 ? 0.808 0.359 -1.930 1.00 64.94 189 ALA A C 1
ATOM 1454 O O . ALA A 1 189 ? -0.162 0.898 -1.409 1.00 64.94 189 ALA A O 1
ATOM 1455 N N . GLN A 1 190 ? 1.532 0.969 -2.856 1.00 66.56 190 GLN A N 1
ATOM 1456 C CA . GLN A 1 190 ? 1.295 2.336 -3.292 1.00 66.56 190 GLN A CA 1
ATOM 1457 C C . GLN A 1 190 ? 0.401 2.372 -4.544 1.00 66.56 190 GLN A C 1
ATOM 1459 O O . GLN A 1 190 ? 0.430 1.493 -5.401 1.00 66.56 190 GLN A O 1
ATOM 1464 N N . ARG A 1 191 ? -0.430 3.412 -4.672 1.00 60.25 191 ARG A N 1
ATOM 1465 C CA . ARG A 1 191 ? -1.248 3.631 -5.874 1.00 60.25 191 ARG A CA 1
ATOM 1466 C C . ARG A 1 191 ? -0.948 5.005 -6.447 1.00 60.25 191 ARG A C 1
ATOM 1468 O O . ARG A 1 191 ? -1.456 6.007 -5.947 1.00 60.25 191 ARG A O 1
ATOM 1475 N N . ILE A 1 192 ? -0.113 5.052 -7.478 1.00 61.75 192 ILE A N 1
ATOM 1476 C CA . ILE A 1 192 ? 0.298 6.304 -8.118 1.00 61.75 192 ILE A CA 1
ATOM 1477 C C . ILE A 1 192 ? -0.723 6.656 -9.198 1.00 61.75 192 ILE A C 1
ATOM 1479 O O . ILE A 1 192 ? -1.108 5.817 -10.008 1.00 61.75 192 ILE A O 1
ATOM 1483 N N . VAL A 1 193 ? -1.180 7.906 -9.208 1.00 55.38 193 VAL A N 1
ATOM 1484 C CA . VAL A 1 193 ? -1.904 8.449 -10.361 1.00 55.38 193 VAL A CA 1
ATOM 1485 C C . VAL A 1 193 ? -0.842 9.102 -11.244 1.00 55.38 193 VAL A C 1
ATOM 1487 O O . VAL A 1 193 ? -0.206 10.041 -10.765 1.00 55.38 193 VAL A O 1
ATOM 1490 N N . PRO A 1 194 ? -0.613 8.613 -12.475 1.00 54.19 194 PRO A N 1
ATOM 1491 C CA . PRO A 1 194 ? 0.504 9.059 -13.294 1.00 54.19 194 PRO A CA 1
ATOM 1492 C C . PRO A 1 194 ? 0.424 10.564 -13.570 1.00 54.19 194 PRO A C 1
ATOM 1494 O O . PRO A 1 194 ? -0.614 11.096 -13.984 1.00 54.19 194 PRO A O 1
ATOM 1497 N N . SER A 1 195 ? 1.540 11.242 -13.319 1.00 50.03 195 SER A N 1
ATOM 1498 C CA . SER A 1 195 ? 1.774 12.644 -13.668 1.00 50.03 195 SER A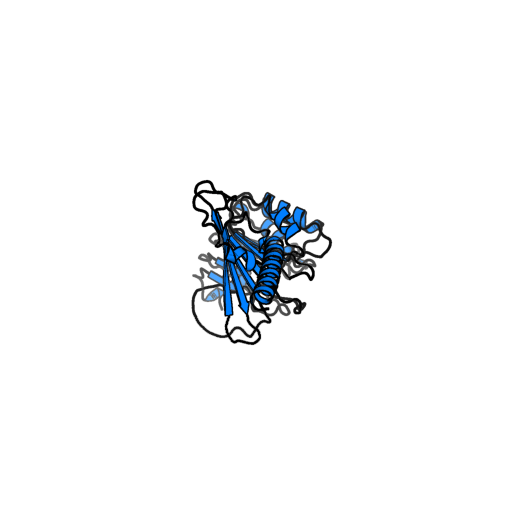 CA 1
ATOM 1499 C C . SER A 1 195 ? 2.325 12.731 -15.100 1.00 50.03 195 SER A C 1
ATOM 1501 O O . SER A 1 195 ? 2.993 11.817 -15.571 1.00 50.03 195 SER A O 1
ATOM 1503 N N . GLN A 1 196 ? 2.047 13.819 -15.827 1.00 44.81 196 GLN A N 1
ATOM 1504 C CA . GLN A 1 196 ? 2.393 13.972 -17.255 1.00 44.81 196 GLN A CA 1
ATOM 1505 C C . GLN A 1 196 ? 3.902 13.998 -17.573 1.00 44.81 196 GLN A C 1
ATOM 1507 O O . GLN A 1 196 ? 4.256 14.077 -18.744 1.00 44.81 196 GLN A O 1
ATOM 1512 N N . VAL A 1 197 ? 4.781 13.936 -16.567 1.00 50.62 197 VAL A N 1
ATOM 1513 C CA . VAL A 1 197 ? 6.236 14.142 -16.715 1.00 50.62 197 VAL A CA 1
ATOM 1514 C C . VAL A 1 197 ? 7.057 13.015 -16.055 1.00 50.62 197 VAL A C 1
ATOM 1516 O O . VAL A 1 197 ? 8.194 13.223 -15.651 1.00 50.62 197 VAL A O 1
ATOM 1519 N N . GLU A 1 198 ? 6.503 11.813 -15.861 1.00 50.06 198 GLU A N 1
ATOM 1520 C CA . GLU A 1 198 ? 7.180 10.808 -15.022 1.00 50.06 198 GLU A CA 1
ATOM 1521 C C . GLU A 1 198 ? 8.331 10.037 -15.697 1.00 50.06 198 GLU A C 1
ATOM 1523 O O . GLU A 1 198 ? 8.207 9.472 -16.782 1.00 50.06 198 GLU A O 1
ATOM 1528 N N . ILE A 1 199 ? 9.449 9.986 -14.962 1.00 50.81 199 ILE A N 1
ATOM 1529 C CA . ILE A 1 199 ? 10.647 9.166 -15.183 1.00 50.81 199 ILE A CA 1
ATOM 1530 C C . ILE A 1 199 ? 10.300 7.681 -14.986 1.00 50.81 199 ILE A C 1
ATOM 1532 O O . ILE A 1 199 ? 9.466 7.328 -14.151 1.00 50.81 199 ILE A O 1
ATOM 1536 N N . SER A 1 200 ? 10.961 6.792 -15.736 1.00 53.19 200 SER A N 1
ATOM 1537 C CA . SER A 1 200 ? 10.712 5.347 -15.688 1.00 53.19 200 SER A CA 1
ATOM 1538 C C . SER A 1 200 ? 10.889 4.749 -14.279 1.00 53.19 200 SER A C 1
ATOM 1540 O O . SER A 1 200 ? 11.869 5.023 -13.587 1.00 53.19 200 SER A O 1
ATOM 1542 N N . LEU A 1 201 ? 9.981 3.850 -13.889 1.00 51.16 201 LEU A N 1
ATOM 1543 C CA . LEU A 1 201 ? 9.948 3.153 -12.588 1.00 51.16 201 LEU A CA 1
ATOM 1544 C C . LEU A 1 201 ? 11.192 2.305 -12.279 1.00 51.16 201 LEU A C 1
ATOM 1546 O O . LEU A 1 201 ? 11.372 1.843 -11.151 1.00 51.16 201 LEU A O 1
ATOM 1550 N N . ARG A 1 202 ? 12.041 2.072 -13.284 1.00 50.88 202 ARG A N 1
ATOM 1551 C CA . ARG A 1 202 ? 13.225 1.215 -13.191 1.00 50.88 202 ARG A CA 1
ATOM 1552 C C . ARG A 1 202 ? 14.303 1.795 -12.277 1.00 50.88 202 ARG A C 1
ATOM 1554 O O . ARG A 1 202 ? 15.051 1.035 -11.675 1.00 50.88 202 ARG A O 1
ATOM 1561 N N . THR A 1 203 ? 14.361 3.115 -12.126 1.00 52.66 203 THR A N 1
ATOM 1562 C CA . THR A 1 203 ? 15.511 3.791 -11.507 1.00 52.66 203 THR A CA 1
ATOM 1563 C C . THR A 1 203 ? 15.482 3.791 -9.973 1.00 52.66 203 THR A C 1
ATOM 1565 O O . THR A 1 203 ? 16.452 4.193 -9.338 1.00 52.66 203 THR A O 1
ATOM 1568 N N . SER A 1 204 ? 14.388 3.370 -9.330 1.00 48.84 204 SER A N 1
ATOM 1569 C CA . SER A 1 204 ? 14.102 3.876 -7.980 1.00 48.84 204 SER A CA 1
ATOM 1570 C C . SER A 1 204 ? 13.689 2.829 -6.925 1.00 48.84 204 SER A C 1
ATOM 1572 O O . SER A 1 204 ? 13.462 3.177 -5.767 1.00 48.84 204 SER A O 1
ATOM 1574 N N . GLY A 1 205 ? 13.631 1.540 -7.280 1.00 46.44 205 GLY A N 1
ATOM 1575 C CA . GLY A 1 205 ? 13.090 0.455 -6.436 1.00 46.44 205 GLY A CA 1
ATOM 1576 C C . GLY A 1 205 ? 14.062 -0.266 -5.482 1.00 46.44 205 GLY A C 1
ATOM 1577 O O . GLY A 1 205 ? 13.756 -1.362 -5.024 1.00 46.44 205 GLY A O 1
ATOM 1578 N N . ALA A 1 206 ? 15.239 0.283 -5.173 1.00 46.56 206 ALA A N 1
ATOM 1579 C CA . ALA A 1 206 ? 16.374 -0.513 -4.678 1.00 46.56 206 ALA A CA 1
ATOM 1580 C C . ALA A 1 206 ? 16.339 -1.031 -3.217 1.00 46.56 206 ALA A C 1
ATOM 1582 O O . ALA A 1 206 ? 17.278 -1.717 -2.819 1.00 46.56 206 ALA A O 1
ATOM 1583 N N . ARG A 1 207 ? 15.347 -0.684 -2.377 1.00 44.94 207 ARG A N 1
ATOM 1584 C CA . ARG A 1 207 ? 15.439 -0.896 -0.906 1.00 44.94 207 ARG A CA 1
ATOM 1585 C C . ARG A 1 207 ? 14.240 -1.561 -0.217 1.00 44.94 207 ARG A C 1
ATOM 1587 O O . ARG A 1 207 ? 14.331 -1.852 0.970 1.00 44.94 207 ARG A O 1
ATOM 1594 N N . LEU A 1 208 ? 13.134 -1.811 -0.919 1.00 45.56 208 LEU A N 1
ATOM 1595 C CA . LEU A 1 208 ? 11.921 -2.404 -0.336 1.00 45.56 208 LEU A CA 1
ATOM 1596 C C . LEU A 1 208 ? 11.784 -3.876 -0.740 1.00 45.56 208 LEU A C 1
ATOM 1598 O O . LEU A 1 208 ? 11.728 -4.152 -1.931 1.00 45.56 208 LEU A O 1
ATOM 1602 N N . GLN A 1 209 ? 11.667 -4.802 0.227 1.00 44.81 209 GLN A N 1
ATOM 1603 C CA . GLN A 1 209 ? 11.533 -6.257 -0.015 1.00 44.81 209 GLN A CA 1
ATOM 1604 C C . GLN A 1 209 ? 10.373 -6.612 -0.956 1.00 44.81 209 GLN A C 1
ATOM 1606 O O . GLN A 1 209 ? 10.498 -7.470 -1.828 1.00 44.81 209 GLN A O 1
ATOM 1611 N N . SER A 1 210 ? 9.235 -5.939 -0.803 1.00 46.34 210 SER A N 1
ATOM 1612 C CA . SER A 1 210 ? 8.117 -6.049 -1.735 1.00 46.34 210 SER A CA 1
ATOM 1613 C C . SER A 1 210 ? 7.375 -4.723 -1.809 1.00 46.34 210 SER A C 1
ATOM 1615 O O . SER A 1 210 ? 7.073 -4.113 -0.777 1.00 46.34 210 SER A O 1
ATOM 1617 N N . PHE A 1 211 ? 7.091 -4.269 -3.025 1.00 55.56 211 PHE A N 1
ATOM 1618 C CA . PHE A 1 211 ? 6.229 -3.122 -3.242 1.00 55.56 211 PHE A CA 1
ATOM 1619 C C . PHE A 1 211 ? 5.266 -3.358 -4.400 1.00 55.56 211 PHE A C 1
ATOM 1621 O O . PHE A 1 211 ? 5.615 -3.927 -5.429 1.00 55.56 211 PHE A O 1
ATOM 1628 N N . GLU A 1 212 ? 4.022 -2.944 -4.221 1.00 56.09 212 GLU A N 1
ATOM 1629 C CA . GLU A 1 212 ? 2.981 -3.045 -5.238 1.00 56.09 212 GLU A CA 1
ATOM 1630 C C . GLU A 1 212 ? 2.608 -1.635 -5.686 1.00 56.09 212 GLU A C 1
ATOM 1632 O O . GLU A 1 212 ? 2.272 -0.802 -4.848 1.00 56.09 212 GLU A O 1
ATOM 1637 N N . LEU A 1 213 ? 2.680 -1.366 -6.990 1.00 52.91 213 LEU A N 1
ATOM 1638 C CA . LEU A 1 213 ? 2.220 -0.131 -7.613 1.00 52.91 213 LEU A CA 1
ATOM 1639 C C . LEU A 1 213 ? 0.993 -0.406 -8.473 1.00 52.91 213 LEU A C 1
ATOM 1641 O O . LEU A 1 213 ? 1.034 -1.220 -9.391 1.00 52.91 213 LEU A O 1
ATOM 1645 N N . VAL A 1 214 ? -0.098 0.310 -8.218 1.00 51.34 214 VAL A N 1
ATOM 1646 C CA . VAL A 1 214 ? -1.271 0.307 -9.105 1.00 51.34 214 VAL A CA 1
ATOM 1647 C C . VAL A 1 214 ? -1.425 1.692 -9.721 1.00 51.34 214 VAL A C 1
ATOM 1649 O O . VAL A 1 214 ? -1.613 2.665 -8.988 1.00 51.34 214 VAL A O 1
ATOM 1652 N N . PHE A 1 215 ? -1.361 1.774 -11.051 1.00 40.72 215 PHE A N 1
ATOM 1653 C CA . PHE A 1 215 ? -1.637 2.988 -11.813 1.00 40.72 215 PHE A CA 1
ATOM 1654 C C . PHE A 1 215 ? -3.121 3.078 -12.132 1.00 40.72 215 PHE A C 1
ATOM 1656 O O . PHE A 1 215 ? -3.715 2.147 -12.678 1.00 40.72 215 PHE A O 1
ATOM 1663 N N . LEU A 1 216 ? -3.713 4.221 -11.795 1.00 41.44 216 LEU A N 1
ATOM 1664 C CA . LEU A 1 216 ? -5.115 4.516 -12.077 1.00 41.44 216 LEU A CA 1
ATOM 1665 C C . LEU A 1 216 ? -5.209 5.525 -13.231 1.00 41.44 216 LEU A C 1
ATOM 1667 O O . LEU A 1 216 ? -4.457 6.504 -13.230 1.00 41.44 216 LEU A O 1
ATOM 1671 N N . PRO A 1 217 ? -6.123 5.342 -14.197 1.00 34.94 217 PRO A N 1
ATOM 1672 C CA . PRO A 1 217 ? -6.315 6.299 -15.279 1.00 34.94 217 PRO A CA 1
ATOM 1673 C C . PRO A 1 217 ? -6.837 7.647 -14.757 1.00 34.94 217 PRO A C 1
ATOM 1675 O O . PRO A 1 217 ? -7.583 7.727 -13.781 1.00 34.94 217 PRO A O 1
ATOM 1678 N N . ARG A 1 218 ? -6.443 8.731 -15.436 1.00 36.88 218 ARG A N 1
ATOM 1679 C CA . ARG A 1 218 ? -6.682 10.130 -15.026 1.00 36.88 218 ARG A CA 1
ATOM 1680 C C . ARG A 1 218 ? -8.152 10.574 -15.131 1.00 36.88 218 ARG A C 1
ATOM 1682 O O . ARG A 1 218 ? -8.502 11.624 -14.602 1.00 36.88 218 ARG A O 1
ATOM 1689 N N . THR A 1 219 ? -8.997 9.811 -15.822 1.00 37.41 219 THR A N 1
ATOM 1690 C CA . THR A 1 219 ? -10.349 10.220 -16.234 1.00 37.41 219 THR A CA 1
ATOM 1691 C C . THR A 1 219 ? -11.435 10.062 -15.172 1.00 37.41 219 THR A C 1
ATOM 1693 O O . THR A 1 219 ? -12.541 10.541 -15.402 1.00 37.41 219 THR A O 1
ATOM 1696 N N . ASP A 1 220 ? -11.149 9.475 -14.006 1.00 37.38 220 ASP A N 1
ATOM 1697 C CA . ASP A 1 220 ? -12.169 9.259 -12.973 1.00 37.38 220 ASP A CA 1
ATOM 1698 C C . ASP A 1 220 ? -11.938 10.145 -11.737 1.00 37.38 220 ASP A C 1
ATOM 1700 O O . ASP A 1 220 ? -11.371 9.755 -10.714 1.00 37.38 220 ASP A O 1
ATOM 1704 N N . THR A 1 221 ? -12.355 11.408 -11.854 1.00 34.69 221 THR A N 1
ATOM 1705 C CA . THR A 1 221 ? -12.452 12.363 -10.735 1.00 34.69 221 THR A CA 1
ATOM 1706 C C . THR A 1 221 ? -13.741 12.192 -9.929 1.00 34.69 221 THR A C 1
ATOM 1708 O O . THR A 1 221 ? -13.941 12.904 -8.939 1.00 34.69 221 THR A O 1
ATOM 1711 N N . ARG A 1 222 ? -14.617 11.247 -10.301 1.00 33.97 222 ARG A N 1
ATOM 1712 C CA . ARG A 1 222 ? -15.805 10.924 -9.508 1.00 33.97 222 ARG A CA 1
ATOM 1713 C C . ARG A 1 222 ? -15.376 10.182 -8.245 1.00 33.97 222 ARG A C 1
ATOM 1715 O O . ARG A 1 222 ? -14.537 9.291 -8.268 1.00 33.97 222 ARG A O 1
ATOM 1722 N N . THR A 1 223 ? -15.921 10.637 -7.123 1.00 35.53 223 THR A N 1
ATOM 1723 C CA . THR A 1 223 ? -15.703 10.141 -5.759 1.00 35.53 223 THR A CA 1
ATOM 1724 C C . THR A 1 223 ? -15.604 8.617 -5.715 1.00 35.53 223 THR A C 1
ATOM 1726 O O . THR A 1 223 ? -16.616 7.928 -5.809 1.00 35.53 223 THR A O 1
ATOM 1729 N N . PHE A 1 224 ? -14.384 8.102 -5.587 1.00 36.12 224 PHE A N 1
ATOM 1730 C CA . PHE A 1 224 ? -14.132 6.670 -5.521 1.00 36.12 224 PHE A CA 1
ATOM 1731 C C . PHE A 1 224 ? -14.306 6.205 -4.074 1.00 36.12 224 PHE A C 1
ATOM 1733 O O . PHE A 1 224 ? -13.533 6.598 -3.199 1.00 36.12 224 PHE A O 1
ATOM 1740 N N . SER A 1 225 ? -15.317 5.376 -3.825 1.00 30.92 225 SER A N 1
ATOM 1741 C CA . SER A 1 225 ? -15.399 4.535 -2.631 1.00 30.92 225 SER A CA 1
ATOM 1742 C C . SER A 1 225 ? -14.368 3.415 -2.763 1.00 30.92 225 SER A C 1
ATOM 1744 O O . SER A 1 225 ? -14.290 2.751 -3.797 1.00 30.92 225 SER A O 1
ATOM 1746 N N . LEU A 1 226 ? -13.534 3.226 -1.743 1.00 36.16 226 LEU A N 1
ATOM 1747 C CA . LEU A 1 226 ? -12.412 2.285 -1.737 1.00 36.16 226 LEU A CA 1
ATOM 1748 C C . LEU A 1 226 ? -12.881 0.827 -1.568 1.00 36.16 226 LEU A C 1
ATOM 1750 O O . LEU A 1 226 ? -12.504 0.141 -0.625 1.00 36.16 226 LEU A O 1
ATOM 1754 N N . SER A 1 227 ? -13.648 0.305 -2.527 1.00 33.09 227 SER A N 1
ATOM 1755 C CA . SER A 1 227 ? -13.922 -1.131 -2.634 1.00 33.09 227 SER A CA 1
ATOM 1756 C C . SER A 1 227 ? -12.608 -1.839 -2.976 1.00 33.09 227 SER A C 1
ATOM 1758 O O . SER A 1 227 ? -12.148 -1.854 -4.117 1.00 33.09 227 SER A O 1
ATOM 1760 N N . THR A 1 228 ? -11.922 -2.355 -1.961 1.00 35.81 228 THR A N 1
ATOM 1761 C CA . THR A 1 228 ? -10.733 -3.191 -2.158 1.00 35.81 228 THR A CA 1
ATOM 1762 C C . THR A 1 228 ? -11.209 -4.634 -2.296 1.00 35.81 228 THR A C 1
ATOM 1764 O O . THR A 1 228 ? -11.972 -5.066 -1.435 1.00 35.81 228 THR A O 1
ATOM 1767 N N . PRO A 1 229 ? -10.769 -5.399 -3.311 1.00 37.25 229 PRO A N 1
ATOM 1768 C CA . PRO A 1 229 ? -11.095 -6.812 -3.382 1.00 37.25 229 PRO A CA 1
ATOM 1769 C C . PRO A 1 229 ? -10.376 -7.524 -2.235 1.00 37.25 229 PRO A C 1
ATOM 1771 O O . PRO A 1 229 ? -9.145 -7.584 -2.176 1.00 37.25 229 PRO A O 1
ATOM 1774 N N . THR A 1 230 ? -11.151 -8.044 -1.293 1.00 36.12 230 THR A N 1
ATOM 1775 C CA . THR A 1 230 ? -10.743 -9.188 -0.488 1.00 36.12 230 THR A CA 1
ATOM 1776 C C . THR A 1 230 ? -10.446 -10.316 -1.467 1.00 36.12 230 THR A C 1
ATOM 1778 O O . THR A 1 230 ? -11.339 -10.827 -2.127 1.00 36.12 230 THR A O 1
ATOM 1781 N N . LEU A 1 231 ? -9.175 -10.683 -1.614 1.00 33.69 231 LEU A N 1
ATOM 1782 C CA . LEU A 1 231 ? -8.814 -11.970 -2.193 1.00 33.69 231 LEU A CA 1
ATOM 1783 C C . LEU A 1 231 ? -9.167 -13.051 -1.162 1.00 33.69 231 LEU A C 1
ATOM 1785 O O . LEU A 1 231 ? -8.461 -13.172 -0.159 1.00 33.69 231 LEU A O 1
ATOM 1789 N N . PRO A 1 232 ? -10.149 -13.917 -1.435 1.00 30.67 232 PRO A N 1
ATOM 1790 C CA . PRO A 1 232 ? -9.911 -15.334 -1.397 1.00 30.67 232 PRO A CA 1
ATOM 1791 C C . PRO A 1 232 ? -9.649 -15.778 -2.833 1.00 30.67 232 PRO A C 1
ATOM 1793 O O . PRO A 1 232 ? -10.289 -15.344 -3.790 1.00 30.67 232 PRO A O 1
ATOM 1796 N N . ILE A 1 233 ? -8.677 -16.663 -2.993 1.00 36.84 233 ILE A N 1
ATOM 1797 C CA . ILE A 1 233 ? -8.524 -17.454 -4.206 1.00 36.84 233 ILE A CA 1
ATOM 1798 C C . ILE A 1 233 ? -9.816 -18.269 -4.351 1.00 36.84 233 ILE A C 1
ATOM 1800 O O . ILE A 1 233 ? -9.972 -19.310 -3.723 1.00 36.84 233 ILE A O 1
ATOM 1804 N N . SER A 1 234 ? -10.783 -17.775 -5.117 1.00 26.84 234 SER A N 1
ATOM 1805 C CA . SER A 1 234 ? -11.899 -18.561 -5.636 1.00 26.84 234 SER A CA 1
ATOM 1806 C C . SER A 1 234 ? -12.436 -17.894 -6.890 1.00 26.84 234 SER A C 1
ATOM 1808 O O . SER A 1 234 ? -12.881 -16.751 -6.897 1.00 26.84 234 SER A O 1
ATOM 1810 N N . ARG A 1 235 ? -12.307 -18.637 -7.987 1.00 41.06 235 ARG A N 1
ATOM 1811 C CA . ARG A 1 235 ? -12.807 -18.306 -9.314 1.00 41.06 235 ARG A CA 1
ATOM 1812 C C . ARG A 1 235 ? -14.325 -18.129 -9.235 1.00 41.06 235 ARG A C 1
ATOM 1814 O O . ARG A 1 235 ? -15.012 -19.097 -8.940 1.00 41.06 235 ARG A O 1
ATOM 1821 N N . SER A 1 236 ? -14.846 -16.945 -9.537 1.00 29.28 236 SER A N 1
ATOM 1822 C CA . SER A 1 236 ? -15.925 -16.765 -10.522 1.00 29.28 236 SER A CA 1
ATOM 1823 C C . SER A 1 236 ? -16.503 -15.346 -10.511 1.00 29.28 236 SER A C 1
ATOM 1825 O O . SER A 1 236 ? -16.803 -14.774 -9.475 1.00 29.28 236 SER A O 1
ATOM 1827 N N . SER A 1 237 ? -16.691 -14.860 -11.737 1.00 32.41 237 SER A N 1
ATOM 1828 C CA . SER A 1 237 ? -17.756 -13.973 -12.208 1.00 32.41 237 SER A CA 1
ATOM 1829 C C . SER A 1 237 ? -17.790 -12.490 -11.803 1.00 32.41 237 SER A C 1
ATOM 1831 O O . SER A 1 237 ? -18.164 -12.112 -10.702 1.00 32.41 237 SER A O 1
ATOM 1833 N N . GLN A 1 238 ? -17.558 -11.676 -12.842 1.00 34.62 238 GLN A N 1
ATOM 1834 C CA . GLN A 1 238 ? -18.206 -10.391 -13.137 1.00 34.62 238 GLN A CA 1
ATOM 1835 C C . GLN A 1 238 ? -17.860 -9.191 -12.247 1.00 34.62 238 GLN A C 1
ATOM 1837 O O . GLN A 1 238 ? -18.691 -8.653 -11.523 1.00 34.62 238 GLN A O 1
ATOM 1842 N N . TYR A 1 239 ? -16.655 -8.656 -12.460 1.00 34.72 239 TYR A N 1
ATOM 1843 C CA . TYR A 1 239 ? -16.423 -7.222 -12.299 1.00 34.72 239 TYR A CA 1
ATOM 1844 C C . TYR A 1 239 ? -16.570 -6.526 -13.653 1.00 34.72 239 TYR A C 1
ATOM 1846 O O . TYR A 1 239 ? -15.917 -6.877 -14.635 1.00 34.72 239 TYR A O 1
ATOM 1854 N N . ILE A 1 240 ? -17.478 -5.554 -13.678 1.00 35.41 240 ILE A N 1
ATOM 1855 C CA . ILE A 1 240 ? -17.731 -4.623 -14.774 1.00 35.41 240 ILE A CA 1
ATOM 1856 C C . ILE A 1 240 ? -16.423 -3.891 -15.110 1.00 35.41 240 ILE A C 1
ATOM 1858 O O . ILE A 1 240 ? -15.731 -3.402 -14.219 1.00 35.41 240 ILE A O 1
ATOM 1862 N N . TYR A 1 241 ? -16.096 -3.857 -16.403 1.00 35.75 241 TYR A N 1
ATOM 1863 C CA . TYR A 1 241 ? -14.898 -3.275 -17.006 1.00 35.75 241 TYR A CA 1
ATOM 1864 C C . TYR A 1 241 ? -14.521 -1.906 -16.412 1.00 35.75 241 TYR A C 1
ATOM 1866 O O . TYR A 1 241 ? -15.128 -0.886 -16.735 1.00 35.75 241 TYR A O 1
ATOM 1874 N N . THR A 1 242 ? -13.476 -1.868 -15.584 1.00 46.28 242 THR A N 1
ATOM 1875 C CA . THR A 1 242 ? -12.789 -0.620 -15.225 1.00 46.28 242 THR A CA 1
ATOM 1876 C C . THR A 1 242 ? -11.803 -0.223 -16.328 1.00 46.28 242 THR A C 1
ATOM 1878 O O . THR A 1 242 ? -11.095 -1.095 -16.844 1.00 46.28 242 THR A O 1
ATOM 1881 N N . PRO A 1 243 ? -11.714 1.072 -16.685 1.00 49.72 243 PRO A N 1
ATOM 1882 C CA . PRO A 1 243 ? -10.805 1.550 -17.719 1.00 49.72 243 PRO A CA 1
ATOM 1883 C C . PRO A 1 243 ? -9.349 1.322 -17.290 1.00 49.72 243 PRO A C 1
ATOM 1885 O O . PRO A 1 243 ? -8.998 1.533 -16.135 1.00 49.72 243 PRO A O 1
ATOM 1888 N N . MET A 1 244 ? -8.535 0.846 -18.234 1.00 56.16 244 MET A N 1
ATOM 1889 C CA . MET A 1 244 ? -7.071 0.691 -18.213 1.00 56.16 244 MET A CA 1
ATOM 1890 C C . MET A 1 244 ? -6.374 0.811 -16.847 1.00 56.16 244 MET A C 1
ATOM 1892 O O . MET A 1 244 ? -5.792 1.843 -16.517 1.00 56.16 244 MET A O 1
ATOM 1896 N N . CYS A 1 245 ? -6.355 -0.283 -16.089 1.00 59.53 245 CYS A N 1
ATOM 1897 C CA . CYS A 1 245 ? -5.448 -0.426 -14.956 1.00 59.53 245 CYS A CA 1
ATOM 1898 C C . CYS A 1 245 ? -4.116 -0.992 -15.462 1.00 59.53 245 CYS A C 1
ATOM 1900 O O . CYS A 1 245 ? -4.065 -2.113 -15.975 1.00 59.53 245 CYS A O 1
ATOM 1902 N N . ALA A 1 246 ? -3.038 -0.222 -15.320 1.00 66.81 246 ALA A N 1
ATOM 1903 C CA . ALA A 1 246 ? -1.691 -0.776 -15.353 1.00 66.81 246 ALA A CA 1
ATOM 1904 C C . ALA A 1 246 ? -1.275 -1.060 -13.906 1.00 66.81 246 ALA A C 1
ATOM 1906 O O . ALA A 1 246 ? -1.394 -0.204 -13.033 1.00 66.81 246 ALA A O 1
ATOM 1907 N N . GLN A 1 247 ? -0.812 -2.269 -13.627 1.00 72.56 247 GLN A N 1
ATOM 1908 C CA . GLN A 1 247 ? -0.329 -2.667 -12.307 1.00 72.56 247 GLN A CA 1
ATOM 1909 C C . GLN A 1 247 ? 1.117 -3.118 -12.449 1.00 72.56 247 GLN A C 1
ATOM 1911 O O . GLN A 1 247 ? 1.466 -3.774 -13.419 1.00 72.56 247 GLN A O 1
ATOM 1916 N N . ALA A 1 248 ? 1.967 -2.783 -11.493 1.00 73.25 248 ALA A N 1
ATOM 1917 C CA . ALA A 1 248 ? 3.340 -3.242 -11.451 1.00 73.25 248 ALA A CA 1
ATOM 1918 C C . ALA A 1 248 ? 3.649 -3.762 -10.045 1.00 73.25 248 ALA A C 1
ATOM 1920 O O . ALA A 1 248 ? 3.500 -3.049 -9.056 1.00 73.25 248 ALA A O 1
ATOM 1921 N N . ILE A 1 249 ? 4.042 -5.028 -9.946 1.00 74.75 249 ILE A N 1
ATOM 1922 C CA . ILE A 1 249 ? 4.438 -5.666 -8.688 1.00 74.75 249 ILE A CA 1
ATOM 1923 C C . ILE A 1 249 ? 5.949 -5.787 -8.690 1.00 74.75 249 ILE A C 1
ATOM 1925 O O . ILE A 1 249 ? 6.525 -6.318 -9.636 1.00 74.75 249 ILE A O 1
ATOM 1929 N N . PHE A 1 250 ? 6.580 -5.347 -7.617 1.00 78.00 250 PHE A N 1
ATOM 1930 C CA . PHE A 1 250 ? 8.017 -5.336 -7.481 1.00 78.00 250 PHE A CA 1
ATOM 1931 C C . PHE A 1 250 ? 8.423 -6.158 -6.264 1.00 78.00 250 PHE A C 1
ATOM 1933 O O . PHE A 1 250 ? 7.889 -5.995 -5.166 1.00 78.00 250 PHE A O 1
ATOM 1940 N N . ALA A 1 251 ? 9.373 -7.060 -6.458 1.00 77.75 251 ALA A N 1
ATOM 1941 C CA . ALA A 1 251 ? 9.914 -7.907 -5.412 1.00 77.75 251 ALA A CA 1
ATOM 1942 C C . ALA A 1 251 ? 11.433 -7.774 -5.408 1.00 77.75 251 ALA A C 1
ATOM 1944 O O . ALA A 1 251 ? 12.095 -8.114 -6.391 1.00 77.75 251 ALA A O 1
ATOM 1945 N N . LEU A 1 252 ? 11.976 -7.275 -4.303 1.00 82.00 252 LEU A N 1
ATOM 1946 C CA . LEU A 1 252 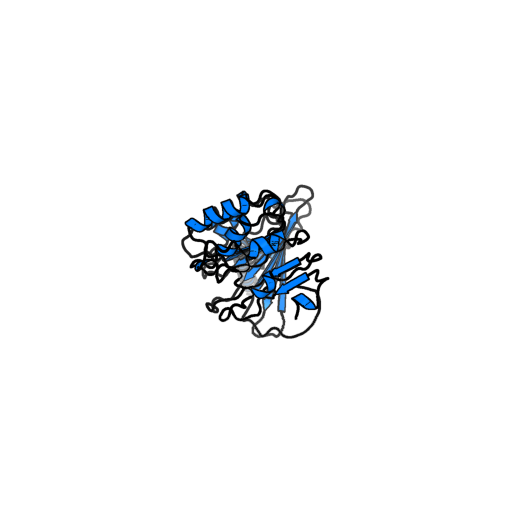? 13.409 -7.160 -4.091 1.00 82.00 252 LEU A CA 1
ATOM 1947 C C . LEU A 1 252 ? 13.894 -8.411 -3.365 1.00 82.00 252 LEU A C 1
ATOM 1949 O O . LEU A 1 252 ? 13.503 -8.681 -2.229 1.00 82.00 252 LEU A O 1
ATOM 1953 N N . SER A 1 253 ? 14.765 -9.175 -4.012 1.00 82.94 253 SER A N 1
ATOM 1954 C CA . SER A 1 253 ? 15.507 -10.244 -3.351 1.00 82.94 253 SER A CA 1
ATOM 1955 C C . SER A 1 253 ? 16.770 -9.675 -2.721 1.00 82.94 253 SER A C 1
ATOM 1957 O O . SER A 1 253 ? 17.502 -8.942 -3.389 1.00 82.94 253 SER A O 1
ATOM 1959 N N . THR A 1 254 ? 17.044 -10.047 -1.475 1.00 83.19 254 THR A N 1
ATOM 1960 C CA . THR A 1 254 ? 18.272 -9.698 -0.753 1.00 83.19 254 THR A CA 1
ATOM 1961 C C . THR A 1 254 ? 19.139 -10.930 -0.509 1.00 83.19 254 THR A C 1
ATOM 1963 O O . THR A 1 254 ? 18.627 -12.050 -0.504 1.00 83.19 254 THR A O 1
ATOM 1966 N N . ASP A 1 255 ? 20.439 -10.738 -0.302 1.00 85.56 255 ASP A N 1
ATOM 1967 C CA . ASP A 1 255 ? 21.357 -11.800 0.120 1.00 85.56 255 ASP A CA 1
ATOM 1968 C C . ASP A 1 255 ? 21.230 -12.120 1.625 1.00 85.56 255 ASP A C 1
ATOM 1970 O O . ASP A 1 255 ? 20.375 -11.575 2.331 1.00 85.56 255 ASP A O 1
ATOM 1974 N N . ALA A 1 256 ? 22.096 -13.010 2.124 1.00 84.06 256 ALA A N 1
ATOM 1975 C CA . ALA A 1 256 ? 22.165 -13.379 3.541 1.00 84.06 256 ALA A CA 1
ATOM 1976 C C . ALA A 1 256 ? 22.524 -12.202 4.472 1.00 84.06 256 ALA A C 1
ATOM 1978 O O . ALA A 1 256 ? 22.273 -12.272 5.673 1.00 84.06 256 ALA A O 1
ATOM 1979 N N . HIS A 1 257 ? 23.085 -11.122 3.926 1.00 79.44 257 HIS A N 1
ATOM 1980 C CA . HIS A 1 257 ? 23.482 -9.913 4.645 1.00 79.44 257 HIS A CA 1
ATOM 1981 C C . HIS A 1 257 ? 22.460 -8.772 4.501 1.00 79.44 257 HIS A C 1
ATOM 1983 O O . HIS A 1 257 ? 22.658 -7.694 5.061 1.00 79.44 257 HIS A O 1
ATOM 1989 N N . GLY A 1 258 ? 21.354 -8.99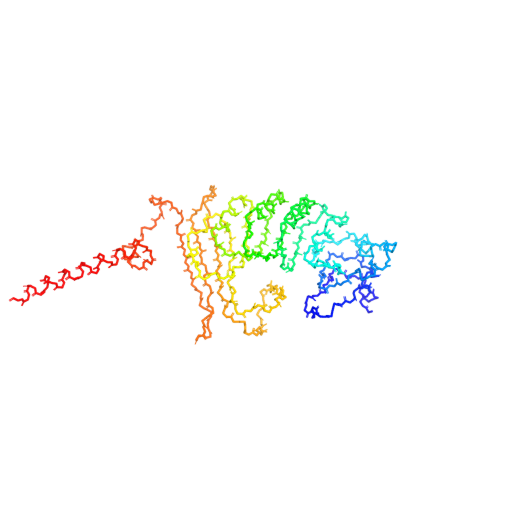4 3.782 1.00 73.81 258 GLY A N 1
ATOM 1990 C CA . GLY A 1 258 ? 20.321 -7.988 3.535 1.00 73.81 258 GLY A CA 1
ATOM 1991 C C . GLY A 1 258 ? 20.643 -7.012 2.397 1.00 73.81 258 GLY A C 1
ATOM 1992 O O . GLY A 1 258 ? 19.917 -6.033 2.222 1.00 73.81 258 GLY A O 1
ATOM 1993 N N . LEU A 1 259 ? 21.693 -7.260 1.609 1.00 77.25 259 LEU A N 1
ATOM 1994 C CA . LEU A 1 259 ? 22.040 -6.445 0.444 1.00 77.25 259 LEU A CA 1
ATOM 1995 C C . LEU A 1 259 ? 21.142 -6.805 -0.750 1.00 77.25 259 LEU A C 1
ATOM 1997 O O . LEU A 1 259 ? 20.861 -7.984 -0.972 1.00 77.25 259 LEU A O 1
ATOM 2001 N N . PRO A 1 260 ? 20.677 -5.820 -1.538 1.00 79.44 260 PRO A N 1
ATOM 2002 C CA . PRO A 1 260 ? 19.802 -6.068 -2.680 1.00 79.44 260 PRO A CA 1
ATOM 2003 C C . PRO A 1 260 ? 20.537 -6.838 -3.787 1.00 79.44 260 PRO A C 1
ATOM 2005 O O . PRO A 1 260 ? 21.526 -6.362 -4.335 1.00 79.44 260 PRO A O 1
ATOM 2008 N N . LEU A 1 261 ? 20.022 -8.016 -4.142 1.00 85.38 261 LEU A N 1
ATOM 2009 C CA . LEU A 1 261 ? 20.539 -8.855 -5.228 1.00 85.38 261 LEU A CA 1
ATOM 2010 C C . LEU A 1 261 ? 19.836 -8.573 -6.552 1.00 85.38 261 LEU A C 1
ATOM 2012 O O . LEU A 1 261 ? 20.483 -8.390 -7.573 1.00 85.38 261 LEU A O 1
ATOM 2016 N N . ALA A 1 262 ? 18.505 -8.552 -6.552 1.00 84.81 262 ALA A N 1
ATOM 2017 C CA . ALA A 1 262 ? 17.729 -8.378 -7.772 1.00 84.81 262 ALA A CA 1
ATOM 2018 C C . ALA A 1 262 ? 16.362 -7.771 -7.469 1.00 84.81 262 ALA A C 1
ATOM 2020 O O . ALA A 1 262 ? 15.750 -8.063 -6.441 1.00 84.81 262 ALA A O 1
ATOM 2021 N N . LEU A 1 263 ? 15.876 -6.952 -8.393 1.00 84.81 263 LEU A N 1
ATOM 2022 C CA . LEU A 1 263 ? 14.541 -6.380 -8.389 1.00 84.81 263 LEU A CA 1
ATOM 2023 C C . LEU A 1 263 ? 13.721 -7.053 -9.490 1.00 84.81 263 LEU A C 1
ATOM 2025 O O . LEU A 1 263 ? 13.921 -6.811 -10.679 1.00 84.81 263 LEU A O 1
ATOM 2029 N N . ARG A 1 264 ? 12.794 -7.923 -9.097 1.00 85.31 264 ARG A N 1
ATOM 2030 C CA . ARG A 1 264 ? 11.821 -8.530 -10.009 1.00 85.31 264 ARG A CA 1
ATOM 2031 C C . ARG A 1 264 ? 10.646 -7.588 -10.167 1.00 85.31 264 ARG A C 1
ATOM 2033 O O . ARG A 1 264 ? 10.103 -7.131 -9.170 1.00 85.31 264 ARG A O 1
ATOM 2040 N N . ILE A 1 265 ? 10.235 -7.346 -11.399 1.00 84.25 265 ILE A N 1
ATOM 2041 C CA . ILE A 1 265 ? 9.122 -6.475 -11.754 1.00 84.25 265 ILE A CA 1
ATOM 2042 C C . ILE A 1 265 ? 8.139 -7.300 -12.580 1.00 84.25 265 ILE A C 1
ATOM 2044 O O . ILE A 1 265 ? 8.518 -7.979 -13.533 1.00 84.25 265 ILE A O 1
ATOM 2048 N N . VAL A 1 266 ? 6.868 -7.266 -12.206 1.00 84.19 266 VAL A N 1
ATOM 2049 C CA . VAL A 1 266 ? 5.767 -7.871 -12.952 1.00 84.19 266 VAL A CA 1
ATOM 2050 C C . VAL A 1 266 ? 4.800 -6.759 -13.303 1.00 84.19 266 VAL A C 1
ATOM 2052 O O . VAL A 1 266 ? 3.983 -6.358 -12.476 1.00 84.19 266 VAL A O 1
ATOM 2055 N N . GLU A 1 267 ? 4.912 -6.255 -14.524 1.00 84.12 267 GLU A N 1
ATOM 2056 C CA . GLU A 1 267 ? 3.979 -5.288 -15.084 1.00 84.12 267 GLU A CA 1
ATOM 2057 C C . GLU A 1 267 ? 2.808 -6.033 -15.721 1.00 84.12 267 GLU A C 1
ATOM 2059 O O . GLU A 1 267 ? 2.995 -6.913 -16.553 1.00 84.12 267 GLU A O 1
ATOM 2064 N N . ARG A 1 268 ? 1.590 -5.679 -15.339 1.00 82.69 268 ARG A N 1
ATOM 2065 C CA . ARG A 1 268 ? 0.333 -6.150 -15.908 1.00 82.69 268 ARG A CA 1
ATOM 2066 C C . ARG A 1 268 ? -0.329 -4.970 -16.591 1.00 82.69 268 ARG A C 1
ATOM 2068 O O . ARG A 1 268 ? -0.589 -3.945 -15.957 1.00 82.69 268 ARG A O 1
ATOM 2075 N N . ARG A 1 269 ? -0.584 -5.099 -17.887 1.00 80.50 269 ARG A N 1
ATOM 2076 C CA . ARG A 1 269 ? -1.294 -4.103 -18.687 1.00 80.50 269 ARG A CA 1
ATOM 2077 C C . ARG A 1 269 ? -2.524 -4.761 -19.290 1.00 80.50 269 ARG A C 1
ATOM 2079 O O . ARG A 1 269 ? -2.418 -5.764 -19.995 1.00 80.50 269 ARG A O 1
ATOM 2086 N N . ALA A 1 270 ? -3.689 -4.181 -19.027 1.00 75.75 270 ALA A N 1
ATOM 2087 C CA . ALA A 1 270 ? -4.882 -4.495 -19.795 1.00 75.75 270 ALA A CA 1
ATOM 2088 C C . ALA A 1 270 ? -4.728 -3.871 -21.192 1.00 75.75 270 ALA A C 1
ATOM 2090 O O . ALA A 1 270 ? -4.680 -2.645 -21.322 1.00 75.75 270 ALA A O 1
ATOM 2091 N N . CYS A 1 271 ? -4.596 -4.695 -22.233 1.00 72.25 271 CYS A N 1
ATOM 2092 C CA . CYS A 1 271 ? -4.550 -4.203 -23.608 1.00 72.25 271 CYS A CA 1
ATOM 2093 C C . CYS A 1 271 ? -5.957 -3.800 -24.063 1.00 72.25 271 CYS A C 1
ATOM 2095 O O . CYS A 1 271 ? -6.903 -4.564 -23.925 1.00 72.25 271 CYS A O 1
ATOM 2097 N N . LEU A 1 272 ? -6.086 -2.604 -24.646 1.00 69.38 272 LEU A N 1
ATOM 2098 C CA . LEU A 1 272 ? -7.369 -2.080 -25.142 1.00 69.38 272 LEU A CA 1
ATOM 2099 C C . LEU A 1 272 ? -7.937 -2.934 -26.283 1.00 69.38 272 LEU A C 1
ATOM 2101 O O . LEU A 1 272 ? -9.145 -3.103 -26.396 1.00 69.38 272 LEU A O 1
ATOM 2105 N N . PHE A 1 273 ? -7.052 -3.469 -27.124 1.00 75.31 273 PHE A N 1
ATOM 2106 C CA . PHE A 1 273 ? -7.427 -4.117 -28.378 1.00 75.31 273 PHE A CA 1
ATOM 2107 C C . PHE A 1 273 ? -7.482 -5.643 -28.303 1.00 75.31 273 PHE A C 1
ATOM 2109 O O . PHE A 1 273 ? -7.999 -6.259 -29.227 1.00 75.31 273 PHE A O 1
ATOM 2116 N N . TRP A 1 274 ? -6.980 -6.261 -27.228 1.00 73.06 274 TRP A N 1
ATOM 2117 C CA . TRP A 1 274 ? -6.954 -7.716 -27.067 1.00 73.06 274 TRP A CA 1
ATOM 2118 C C . TRP A 1 274 ? -7.559 -8.115 -25.716 1.00 73.06 274 TRP A C 1
ATOM 2120 O O . TRP A 1 274 ? -7.141 -7.562 -24.698 1.00 73.06 274 TRP A O 1
ATOM 2130 N N . PRO A 1 275 ? -8.493 -9.088 -25.673 1.00 70.38 275 PRO A N 1
ATOM 2131 C CA . PRO A 1 275 ? -9.112 -9.591 -24.443 1.00 70.38 275 PRO A CA 1
ATOM 2132 C C . PRO A 1 275 ? -8.150 -10.495 -23.648 1.00 70.38 275 PRO A C 1
ATOM 2134 O O . PRO A 1 275 ? -8.460 -11.638 -23.320 1.00 70.38 275 PRO A O 1
ATOM 2137 N N . GLY A 1 276 ? -6.958 -9.981 -23.352 1.00 73.88 276 GLY A N 1
ATOM 2138 C CA . GLY A 1 276 ? -5.914 -10.654 -22.596 1.00 73.88 276 GLY A CA 1
ATOM 2139 C C . GLY A 1 276 ? -5.180 -9.672 -21.689 1.00 73.88 276 GLY A C 1
ATOM 2140 O O . GLY A 1 276 ? -4.890 -8.535 -22.066 1.00 73.88 276 GLY A O 1
AT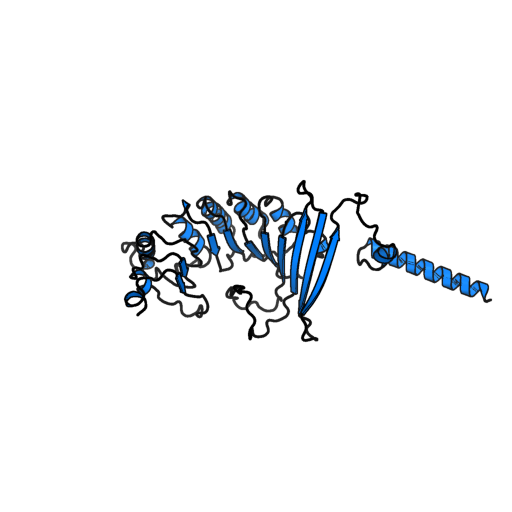OM 2141 N N . GLU A 1 277 ? -4.876 -10.119 -20.475 1.00 79.12 277 GLU A N 1
ATOM 2142 C CA . GLU A 1 277 ? -3.965 -9.417 -19.575 1.00 79.12 277 GLU A CA 1
ATOM 2143 C C . GLU A 1 277 ? -2.535 -9.689 -20.055 1.00 79.12 277 GLU A C 1
ATOM 2145 O O . GLU A 1 277 ? -2.072 -10.831 -20.040 1.00 79.12 277 GLU A O 1
ATOM 2150 N N . SER A 1 278 ? -1.833 -8.653 -20.517 1.00 81.75 278 SER A N 1
ATOM 2151 C CA . SER A 1 278 ? -0.417 -8.783 -20.854 1.00 81.75 278 SER A CA 1
ATOM 2152 C C . SER A 1 278 ? 0.397 -8.612 -19.579 1.00 81.75 278 SER A C 1
ATOM 2154 O O . SER A 1 278 ? 0.367 -7.548 -18.959 1.00 81.75 278 SER A O 1
ATOM 2156 N N . ALA A 1 279 ? 1.098 -9.668 -19.166 1.00 84.94 279 ALA A N 1
ATOM 2157 C CA . ALA A 1 279 ? 1.988 -9.645 -18.013 1.00 84.94 279 ALA A CA 1
ATOM 2158 C C . ALA A 1 279 ? 3.450 -9.689 -18.480 1.00 84.94 279 ALA A C 1
ATOM 2160 O O . ALA A 1 279 ? 3.962 -10.746 -18.851 1.00 84.94 279 ALA A O 1
ATOM 2161 N N . GLN A 1 280 ? 4.137 -8.551 -18.434 1.00 86.44 280 GLN A N 1
ATOM 2162 C CA . GLN A 1 280 ? 5.566 -8.456 -18.698 1.00 86.44 280 GLN A CA 1
ATOM 2163 C C . GLN A 1 280 ? 6.344 -8.657 -17.396 1.00 86.44 280 GLN A C 1
ATOM 2165 O O . GLN A 1 280 ? 6.173 -7.923 -16.424 1.00 86.44 280 GLN A O 1
ATOM 2170 N N . ARG A 1 281 ? 7.220 -9.664 -17.374 1.00 88.38 281 ARG A N 1
ATOM 2171 C CA . ARG A 1 281 ? 8.134 -9.913 -16.254 1.00 88.38 281 ARG A CA 1
ATOM 2172 C C . ARG A 1 281 ? 9.521 -9.417 -16.632 1.00 88.38 281 ARG A C 1
ATOM 2174 O O . ARG A 1 281 ? 10.060 -9.837 -17.650 1.00 88.38 281 ARG A O 1
ATOM 2181 N N . SER A 1 282 ? 10.101 -8.555 -15.812 1.00 83.62 282 SER A N 1
ATOM 2182 C CA . SER A 1 282 ? 11.496 -8.139 -15.927 1.00 83.62 282 SER A CA 1
ATOM 2183 C C . SER A 1 282 ? 12.215 -8.379 -14.603 1.00 83.62 282 SER A C 1
ATOM 2185 O O . SER A 1 282 ? 11.609 -8.459 -13.537 1.00 83.62 282 SER A O 1
ATOM 2187 N N . THR A 1 283 ? 13.518 -8.619 -14.664 1.00 86.06 283 THR A N 1
ATOM 2188 C CA . THR A 1 283 ? 14.364 -8.762 -13.477 1.00 86.06 283 THR A CA 1
ATOM 2189 C C . THR A 1 283 ? 15.585 -7.895 -13.697 1.00 86.06 283 THR A C 1
ATOM 2191 O O . THR A 1 283 ? 16.260 -8.042 -14.710 1.00 86.06 283 THR A O 1
ATOM 2194 N N . ILE A 1 284 ? 15.823 -6.973 -12.774 1.00 83.56 284 ILE A N 1
ATOM 2195 C CA . ILE A 1 284 ? 16.964 -6.065 -12.787 1.00 83.56 284 ILE A CA 1
ATOM 2196 C C . ILE A 1 284 ? 17.956 -6.591 -11.753 1.00 83.56 284 ILE A C 1
ATOM 2198 O O . ILE A 1 284 ? 17.594 -6.752 -10.587 1.00 83.56 284 ILE A O 1
ATOM 2202 N N . ASP A 1 285 ? 19.182 -6.901 -12.173 1.00 85.19 285 ASP A N 1
ATOM 2203 C CA . ASP A 1 285 ? 20.262 -7.238 -11.241 1.00 85.19 285 ASP A CA 1
ATOM 2204 C C . ASP A 1 285 ? 20.714 -5.950 -10.540 1.00 85.19 285 ASP A C 1
ATOM 2206 O O . ASP A 1 285 ? 21.003 -4.951 -11.196 1.00 85.19 285 ASP A O 1
ATOM 2210 N N . MET A 1 286 ? 20.710 -5.959 -9.208 1.00 83.88 286 MET A N 1
ATOM 2211 C CA . MET A 1 286 ? 21.042 -4.789 -8.385 1.00 83.88 286 MET A CA 1
ATOM 2212 C C . MET A 1 286 ? 22.478 -4.856 -7.850 1.00 83.88 286 MET A C 1
ATOM 2214 O O . MET A 1 286 ? 22.915 -3.945 -7.143 1.00 83.88 286 MET A O 1
ATOM 2218 N N . ARG A 1 287 ? 23.215 -5.931 -8.161 1.00 86.12 287 ARG A N 1
ATOM 2219 C CA . ARG A 1 287 ? 24.609 -6.096 -7.744 1.00 86.12 287 ARG A CA 1
ATOM 2220 C C . ARG A 1 287 ? 25.523 -5.096 -8.465 1.00 86.12 287 ARG A C 1
ATOM 2222 O O . ARG A 1 287 ? 25.270 -4.752 -9.620 1.00 86.12 287 ARG A O 1
ATOM 2229 N N . PRO A 1 288 ? 26.615 -4.646 -7.820 1.00 83.31 288 PRO A N 1
ATOM 2230 C CA . PRO A 1 288 ? 27.592 -3.782 -8.471 1.00 83.31 288 PRO A CA 1
ATOM 2231 C C . PRO A 1 288 ? 28.221 -4.482 -9.682 1.00 83.31 288 PRO A C 1
ATOM 2233 O O . PRO A 1 288 ? 28.403 -5.704 -9.692 1.00 83.31 288 PRO A O 1
ATOM 2236 N N . ALA A 1 289 ? 28.574 -3.698 -10.703 1.00 80.31 289 ALA A N 1
ATOM 2237 C CA . ALA A 1 289 ? 29.250 -4.210 -11.888 1.00 80.31 289 ALA A CA 1
ATOM 2238 C C . ALA A 1 289 ? 30.534 -4.958 -11.485 1.00 80.31 289 ALA A C 1
ATOM 2240 O O . ALA A 1 289 ? 31.380 -4.417 -10.776 1.00 80.31 289 ALA A O 1
ATOM 2241 N N . GLY A 1 290 ? 30.662 -6.214 -11.921 1.00 83.19 290 GLY A N 1
ATOM 2242 C CA . GLY A 1 290 ? 31.801 -7.078 -11.586 1.00 83.19 290 GLY A CA 1
ATOM 2243 C C . GLY A 1 290 ? 31.593 -8.014 -10.390 1.00 83.19 290 GLY A C 1
ATOM 2244 O O . GLY A 1 290 ? 32.508 -8.769 -10.067 1.00 83.19 290 GLY A O 1
ATOM 2245 N N . ALA A 1 291 ? 30.415 -8.023 -9.756 1.00 86.69 291 ALA A N 1
ATOM 2246 C CA . ALA A 1 291 ? 30.116 -8.999 -8.711 1.00 86.69 291 ALA A CA 1
ATOM 2247 C C . ALA A 1 291 ? 30.191 -10.454 -9.241 1.00 86.69 291 ALA A C 1
ATOM 2249 O O . ALA A 1 291 ? 29.765 -10.741 -10.367 1.00 86.69 291 ALA A O 1
ATOM 2250 N N . PRO A 1 292 ? 30.718 -11.402 -8.445 1.00 85.25 292 PRO A N 1
ATOM 2251 C CA . PRO A 1 292 ? 30.791 -12.802 -8.845 1.00 85.25 292 PRO A CA 1
ATOM 2252 C C . PRO A 1 292 ? 29.381 -13.375 -9.057 1.00 85.25 292 PRO A C 1
ATOM 2254 O O . PRO A 1 292 ? 28.486 -13.215 -8.226 1.00 85.25 292 PRO A O 1
ATOM 2257 N N . GLY A 1 293 ? 29.171 -14.040 -10.195 1.00 83.19 293 GLY A N 1
ATOM 2258 C CA . GLY A 1 293 ? 27.877 -14.626 -10.563 1.00 83.19 293 GLY A CA 1
ATOM 2259 C C . GLY A 1 293 ? 26.900 -13.672 -11.260 1.00 83.19 293 GLY A C 1
ATOM 2260 O O . GLY A 1 293 ? 25.752 -14.057 -11.496 1.00 83.19 293 GLY A O 1
ATOM 2261 N N . THR A 1 294 ? 27.317 -12.451 -11.606 1.00 82.44 294 THR A N 1
ATOM 2262 C CA . THR A 1 294 ? 26.579 -11.617 -12.563 1.00 82.44 294 THR A CA 1
ATOM 2263 C C . THR A 1 294 ? 26.820 -12.180 -13.962 1.00 82.44 294 THR A C 1
ATOM 2265 O O . THR A 1 294 ? 27.948 -12.168 -14.460 1.00 82.44 294 THR A O 1
ATOM 2268 N N . GLN A 1 295 ? 25.777 -12.722 -14.598 1.00 80.69 295 GLN A N 1
ATOM 2269 C CA . GLN A 1 295 ? 25.878 -13.117 -16.001 1.00 80.69 295 GLN A CA 1
ATOM 2270 C C . GLN A 1 295 ? 26.146 -11.853 -16.812 1.00 80.69 295 GLN A C 1
ATOM 2272 O O . GLN A 1 295 ? 25.373 -10.898 -16.740 1.00 80.69 295 GLN A O 1
ATOM 2277 N N . ARG A 1 296 ? 27.263 -11.823 -17.548 1.00 79.00 296 ARG A N 1
ATOM 2278 C CA . ARG A 1 296 ? 27.525 -10.719 -18.472 1.00 79.00 296 ARG A CA 1
ATOM 2279 C C . ARG A 1 296 ? 26.363 -10.690 -19.465 1.00 79.00 296 ARG A C 1
ATOM 2281 O O . ARG A 1 296 ? 26.135 -11.718 -20.110 1.00 79.00 296 ARG A O 1
ATOM 2288 N N . PRO A 1 297 ? 25.616 -9.578 -19.570 1.00 79.88 297 PRO A N 1
ATOM 2289 C CA . PRO A 1 297 ? 24.581 -9.487 -20.582 1.00 79.88 297 PRO A CA 1
ATOM 2290 C C . PRO A 1 297 ? 25.242 -9.726 -21.947 1.00 79.88 297 PRO A C 1
ATOM 2292 O O . PRO A 1 297 ? 26.376 -9.279 -22.160 1.00 79.88 297 PRO A O 1
ATOM 2295 N N . PRO A 1 298 ? 24.598 -10.474 -22.861 1.00 85.12 298 PRO A N 1
ATOM 2296 C CA . PRO A 1 298 ? 25.140 -10.637 -24.202 1.00 85.12 298 PRO A CA 1
ATOM 2297 C C . PRO A 1 298 ? 25.344 -9.245 -24.808 1.00 85.12 298 PRO A C 1
ATOM 2299 O O . PRO A 1 298 ? 24.527 -8.361 -24.576 1.00 85.12 298 PRO A O 1
ATOM 2302 N N . LEU A 1 299 ? 26.412 -9.035 -25.584 1.00 82.69 299 LEU A N 1
ATOM 2303 C CA . LEU A 1 299 ? 26.727 -7.715 -26.159 1.00 82.69 299 LEU A CA 1
ATOM 2304 C C . LEU A 1 299 ? 25.540 -7.108 -26.932 1.00 82.69 299 LEU A C 1
ATOM 2306 O O . LEU A 1 299 ? 25.349 -5.899 -26.929 1.00 82.69 299 LEU A O 1
ATOM 2310 N N . PHE A 1 300 ? 24.688 -7.952 -27.518 1.00 84.06 300 PHE A N 1
ATOM 2311 C CA . PHE A 1 300 ? 23.462 -7.533 -28.199 1.00 84.06 300 PHE A CA 1
ATOM 2312 C C . PHE A 1 300 ? 22.376 -6.975 -27.270 1.00 84.06 300 PHE A C 1
ATOM 2314 O O . PHE A 1 300 ? 21.547 -6.191 -27.721 1.00 84.06 300 PHE A O 1
ATOM 2321 N N . ALA A 1 301 ? 22.368 -7.333 -25.983 1.00 83.00 301 ALA A N 1
ATOM 2322 C CA . ALA A 1 301 ? 21.400 -6.795 -25.030 1.00 83.00 301 ALA A CA 1
ATOM 2323 C C . ALA A 1 301 ? 21.564 -5.283 -24.839 1.00 83.00 301 ALA A C 1
ATOM 2325 O O . ALA A 1 301 ? 20.556 -4.610 -24.669 1.00 83.00 301 ALA A O 1
ATOM 2326 N N . LEU A 1 302 ? 22.788 -4.748 -24.953 1.00 79.81 302 LEU A N 1
ATOM 2327 C CA . LEU A 1 302 ? 23.042 -3.302 -24.891 1.00 79.81 302 LEU A CA 1
ATOM 2328 C C . LEU A 1 302 ? 22.365 -2.542 -26.037 1.00 79.81 302 LEU A C 1
ATOM 2330 O O . LEU A 1 302 ? 21.869 -1.446 -25.826 1.00 79.81 302 LEU A O 1
ATOM 2334 N N . VAL A 1 303 ? 22.295 -3.136 -27.231 1.00 83.06 303 VAL A N 1
ATOM 2335 C CA . VAL A 1 303 ? 21.647 -2.523 -28.405 1.00 83.06 303 VAL A CA 1
ATOM 2336 C C . VAL A 1 303 ? 20.119 -2.527 -28.259 1.00 83.06 303 VAL A C 1
ATOM 2338 O O . VAL A 1 303 ? 19.435 -1.643 -28.753 1.00 83.06 303 VAL A O 1
ATOM 2341 N N . LEU A 1 304 ? 19.560 -3.517 -27.564 1.00 82.44 304 LEU A N 1
ATOM 2342 C CA . LEU A 1 304 ? 18.117 -3.618 -27.311 1.00 82.44 304 LEU A CA 1
ATOM 2343 C C . LEU A 1 304 ? 17.663 -2.841 -26.068 1.00 82.44 304 LEU A C 1
ATOM 2345 O O . LEU A 1 304 ? 16.461 -2.720 -25.815 1.00 82.44 304 LEU A O 1
ATOM 2349 N N . GLU A 1 305 ? 18.600 -2.351 -25.263 1.00 80.00 305 GLU A N 1
ATOM 2350 C CA . GLU A 1 305 ? 18.289 -1.635 -24.041 1.00 80.00 305 GLU A CA 1
ATOM 2351 C C . GLU A 1 305 ? 17.966 -0.173 -24.367 1.00 80.00 305 GLU A C 1
ATOM 2353 O O . GLU A 1 305 ? 18.806 0.560 -24.867 1.00 80.00 305 GLU A O 1
ATOM 2358 N N . GLY A 1 306 ? 16.749 0.282 -24.054 1.00 78.06 306 GLY A N 1
ATOM 2359 C CA . GLY A 1 306 ? 16.338 1.689 -24.203 1.00 78.06 306 GLY A CA 1
ATOM 2360 C C . GLY A 1 306 ? 16.958 2.623 -23.155 1.00 78.06 306 GLY A C 1
ATOM 2361 O O . GLY A 1 306 ? 16.261 3.459 -22.585 1.00 78.06 306 GLY A O 1
ATOM 2362 N N . SER A 1 307 ? 18.225 2.403 -22.808 1.00 76.44 307 SER A N 1
ATOM 2363 C CA . SER A 1 307 ? 19.014 3.278 -21.943 1.00 76.44 307 SER A CA 1
ATOM 2364 C C . SER A 1 307 ? 19.792 4.279 -22.810 1.00 76.44 307 SER A C 1
ATOM 2366 O O . SER A 1 307 ? 20.042 3.986 -23.978 1.00 76.44 307 SER A O 1
ATOM 2368 N N . PRO A 1 308 ? 20.236 5.430 -22.273 1.00 75.88 308 PRO A N 1
ATOM 2369 C CA . PRO A 1 308 ? 21.058 6.375 -23.037 1.00 75.88 308 PRO A CA 1
ATOM 2370 C C . PRO A 1 308 ? 22.341 5.726 -23.588 1.00 75.88 308 PRO A C 1
ATOM 2372 O O . PRO A 1 308 ? 22.741 5.994 -24.714 1.00 75.88 308 PRO A O 1
ATOM 2375 N N . ALA A 1 309 ? 22.940 4.789 -22.844 1.00 78.75 309 ALA A N 1
ATOM 2376 C CA . ALA A 1 309 ? 24.084 4.012 -23.324 1.00 78.75 309 ALA A CA 1
ATOM 2377 C C . ALA A 1 309 ? 23.712 3.055 -24.474 1.00 78.75 309 ALA A C 1
ATOM 2379 O O . ALA A 1 309 ? 24.518 2.810 -25.371 1.00 78.75 309 ALA A O 1
ATOM 2380 N N . GLY A 1 310 ? 22.493 2.514 -24.462 1.00 85.88 310 GLY A N 1
ATOM 2381 C CA . GLY A 1 310 ? 21.978 1.692 -25.553 1.00 85.88 310 GLY A CA 1
ATOM 2382 C C . GLY A 1 310 ? 21.656 2.501 -26.809 1.00 85.88 310 GLY A C 1
ATOM 2383 O O . GLY A 1 310 ? 21.918 2.031 -27.915 1.00 85.88 310 GLY A O 1
ATOM 2384 N N . GLU A 1 311 ? 21.186 3.743 -26.659 1.00 88.00 311 GLU A N 1
ATOM 2385 C CA . GLU A 1 311 ? 21.011 4.680 -27.778 1.00 88.00 311 GLU A CA 1
ATOM 2386 C C . GLU A 1 311 ? 22.356 5.009 -28.447 1.00 88.00 311 GLU A C 1
ATOM 2388 O O . GLU A 1 311 ? 22.470 4.940 -29.673 1.00 88.00 311 GLU A O 1
ATOM 2393 N N . GLU A 1 312 ? 23.405 5.263 -27.658 1.00 91.31 312 GLU A N 1
ATOM 2394 C CA . GLU A 1 312 ? 24.769 5.446 -28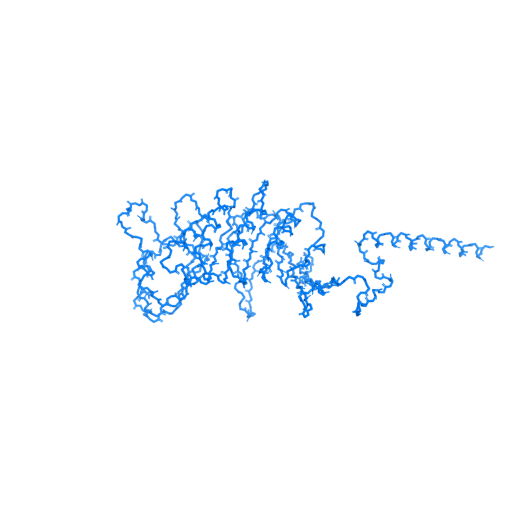.174 1.00 91.31 312 GLU A CA 1
ATOM 2395 C C . GLU A 1 312 ? 25.298 4.180 -28.868 1.00 91.31 312 GLU A C 1
ATOM 2397 O O . GLU A 1 312 ? 25.871 4.255 -29.959 1.00 91.31 312 GLU A O 1
ATOM 2402 N N . ALA A 1 313 ? 25.066 2.999 -28.287 1.00 90.56 313 ALA A N 1
ATOM 2403 C CA . ALA A 1 313 ? 25.460 1.726 -28.889 1.00 90.56 313 ALA A CA 1
ATOM 2404 C C . ALA A 1 313 ? 24.725 1.455 -30.214 1.00 90.56 313 ALA A C 1
ATOM 2406 O O . ALA A 1 313 ? 25.341 0.992 -31.177 1.00 90.56 313 ALA A O 1
ATOM 2407 N N . CYS A 1 314 ? 23.432 1.783 -30.294 1.00 91.69 314 CYS A N 1
ATOM 2408 C CA . CYS A 1 314 ? 22.653 1.726 -31.531 1.00 91.69 314 CYS A CA 1
ATOM 2409 C C . CYS A 1 314 ? 23.225 2.656 -32.602 1.00 91.69 314 CYS A C 1
ATOM 2411 O O . CYS A 1 314 ? 23.312 2.270 -33.771 1.00 91.69 314 CYS A O 1
ATOM 2413 N N . LEU A 1 315 ? 23.643 3.862 -32.213 1.00 95.06 315 LEU A N 1
ATOM 2414 C CA . LEU A 1 315 ? 24.247 4.828 -33.125 1.00 95.06 315 LEU A CA 1
ATOM 2415 C C . LEU A 1 315 ? 25.600 4.328 -33.650 1.00 95.06 315 LEU A C 1
ATOM 2417 O O . LEU A 1 315 ? 25.829 4.347 -34.858 1.00 95.06 315 LEU A O 1
ATOM 2421 N N . LEU A 1 316 ? 26.457 3.786 -32.779 1.00 94.38 316 LEU A N 1
ATOM 2422 C CA . LEU A 1 316 ? 27.730 3.176 -33.180 1.00 94.38 316 LEU A CA 1
ATOM 2423 C C . LEU A 1 316 ? 27.533 1.970 -34.106 1.00 94.38 316 LEU A C 1
ATOM 2425 O O . LEU A 1 316 ? 28.233 1.848 -35.112 1.00 94.38 316 LEU A O 1
ATOM 2429 N N . LEU A 1 317 ? 26.560 1.104 -33.807 1.00 94.44 317 LEU A N 1
ATOM 2430 C CA . LEU A 1 317 ? 26.218 -0.035 -34.660 1.00 94.44 317 LEU A CA 1
ATOM 2431 C C . LEU A 1 317 ? 25.729 0.433 -36.038 1.00 94.44 317 LEU A C 1
ATOM 2433 O O . LEU A 1 317 ? 26.150 -0.108 -37.059 1.00 94.44 317 LEU A O 1
ATOM 2437 N N . SER A 1 318 ? 24.892 1.471 -36.071 1.00 95.38 318 SER A N 1
ATOM 2438 C CA . SER A 1 318 ? 24.394 2.069 -37.315 1.00 95.38 318 SER A CA 1
ATOM 2439 C C . SER A 1 318 ? 25.538 2.646 -38.155 1.00 95.38 318 SER A C 1
ATOM 2441 O O . SER A 1 318 ? 25.611 2.394 -39.358 1.00 95.38 318 SER A O 1
ATOM 2443 N N . CYS A 1 319 ? 26.488 3.341 -37.521 1.00 97.31 319 CYS A N 1
ATOM 2444 C CA . CYS A 1 319 ? 27.702 3.826 -38.177 1.00 97.31 319 CYS A CA 1
ATOM 2445 C C . CYS A 1 319 ? 28.563 2.679 -38.730 1.00 97.31 319 CYS A C 1
ATOM 2447 O O . CYS A 1 319 ? 29.029 2.756 -39.866 1.00 97.31 319 CYS A O 1
ATOM 2449 N N . ALA A 1 320 ? 28.744 1.593 -37.971 1.00 96.69 320 ALA A N 1
ATOM 2450 C CA . ALA A 1 320 ? 29.509 0.430 -38.422 1.00 96.69 320 ALA A CA 1
ATOM 2451 C C . ALA A 1 320 ? 28.868 -0.252 -39.644 1.00 96.69 320 ALA A C 1
ATOM 2453 O O . ALA A 1 320 ? 29.573 -0.624 -40.584 1.00 96.69 320 ALA A O 1
ATOM 2454 N N . ILE A 1 321 ? 27.535 -0.362 -39.666 1.00 97.00 321 ILE A N 1
ATOM 2455 C CA . ILE A 1 321 ? 26.786 -0.897 -40.812 1.00 97.00 321 ILE A CA 1
ATOM 2456 C C . ILE A 1 321 ? 26.984 -0.006 -42.044 1.00 97.00 321 ILE A C 1
ATOM 2458 O O . ILE A 1 321 ? 27.263 -0.523 -43.125 1.00 97.00 321 ILE A O 1
ATOM 2462 N N . LEU A 1 322 ? 26.904 1.321 -41.893 1.00 97.75 322 LEU A N 1
ATOM 2463 C CA . LEU A 1 322 ? 27.128 2.257 -43.002 1.00 97.75 322 LEU A CA 1
ATOM 2464 C C . LEU A 1 322 ? 28.536 2.121 -43.596 1.00 97.75 322 LEU A C 1
ATOM 2466 O O . LEU A 1 322 ? 28.680 2.049 -44.815 1.00 97.75 322 LEU A O 1
ATOM 2470 N N . VAL A 1 323 ? 29.569 2.014 -42.755 1.00 98.12 323 VAL A N 1
ATOM 2471 C CA . VAL A 1 323 ? 30.953 1.803 -43.216 1.00 98.12 323 VAL A CA 1
ATOM 2472 C C . VAL A 1 323 ? 31.093 0.473 -43.960 1.00 98.12 323 VAL A C 1
ATOM 2474 O O . VAL A 1 323 ? 31.701 0.431 -45.031 1.00 98.12 323 VAL A O 1
ATOM 2477 N N . ALA A 1 324 ? 30.494 -0.604 -43.446 1.00 97.81 324 ALA A N 1
ATOM 2478 C CA . ALA A 1 324 ? 30.520 -1.908 -44.106 1.00 97.81 324 ALA A CA 1
ATOM 2479 C C . ALA A 1 324 ? 29.852 -1.874 -45.493 1.00 97.81 324 ALA A C 1
ATOM 2481 O O . ALA A 1 324 ? 30.378 -2.457 -46.441 1.00 97.81 324 ALA A O 1
ATOM 2482 N N . VAL A 1 325 ? 28.737 -1.146 -45.633 1.00 97.88 325 VAL A N 1
ATOM 2483 C CA . VAL A 1 325 ? 28.045 -0.951 -46.920 1.00 97.88 325 VAL A CA 1
ATOM 2484 C C . VAL A 1 325 ? 28.921 -0.188 -47.916 1.00 97.88 325 VAL A C 1
ATOM 2486 O O . VAL A 1 325 ? 28.994 -0.580 -49.081 1.00 97.88 325 VAL A O 1
ATOM 2489 N N . VAL A 1 326 ? 29.625 0.860 -47.473 1.00 98.06 326 VAL A N 1
ATOM 2490 C CA . VAL A 1 326 ? 30.541 1.629 -48.335 1.00 98.06 326 VAL A CA 1
ATOM 2491 C C . VAL A 1 326 ? 31.702 0.759 -48.819 1.00 98.06 326 VAL A C 1
ATOM 2493 O O . VAL A 1 326 ? 31.974 0.717 -50.017 1.00 98.06 326 VAL A O 1
ATOM 2496 N N . ILE A 1 327 ? 32.348 0.014 -47.916 1.00 98.06 327 ILE A N 1
ATOM 2497 C CA . ILE A 1 327 ? 33.455 -0.890 -48.267 1.00 98.06 327 ILE A CA 1
ATOM 2498 C C . ILE A 1 327 ? 32.987 -1.959 -49.260 1.00 98.06 327 ILE A C 1
ATOM 2500 O O . ILE A 1 327 ? 33.668 -2.223 -50.250 1.00 98.06 327 ILE A O 1
ATOM 2504 N N . TRP A 1 328 ? 31.809 -2.545 -49.031 1.00 97.81 328 TRP A N 1
ATOM 2505 C CA . TRP A 1 328 ? 31.221 -3.522 -49.945 1.00 97.81 328 TRP A CA 1
ATOM 2506 C C . TRP A 1 328 ? 30.974 -2.941 -51.342 1.00 97.81 328 TRP A C 1
ATOM 2508 O O . TRP A 1 328 ? 31.249 -3.606 -52.342 1.00 97.81 328 TRP A O 1
ATOM 2518 N N . GLY A 1 329 ? 30.497 -1.695 -51.412 1.00 97.38 329 GLY A N 1
ATOM 2519 C CA . GLY A 1 329 ? 30.354 -0.957 -52.665 1.00 97.38 329 GLY A CA 1
ATOM 2520 C C . GLY A 1 329 ? 31.687 -0.805 -53.400 1.00 97.38 329 GLY A C 1
ATOM 2521 O O . GLY A 1 329 ? 31.759 -1.120 -54.583 1.00 97.38 329 GLY A O 1
ATOM 2522 N N . CYS A 1 330 ? 32.751 -0.416 -52.692 1.00 97.56 330 CYS A N 1
ATOM 2523 C CA . CYS A 1 330 ? 34.084 -0.245 -53.277 1.00 97.56 330 CYS A CA 1
ATOM 2524 C C . CYS A 1 330 ? 34.721 -1.551 -53.773 1.00 97.56 330 CYS A C 1
ATOM 2526 O O . CYS A 1 330 ? 35.486 -1.509 -54.723 1.00 97.56 330 CYS A O 1
ATOM 2528 N N . ILE A 1 331 ? 34.434 -2.699 -53.148 1.00 97.50 331 ILE A N 1
ATOM 2529 C CA . ILE A 1 331 ? 34.979 -4.005 -53.577 1.00 97.50 331 ILE A CA 1
ATOM 2530 C C . ILE A 1 331 ? 34.300 -4.511 -54.859 1.00 97.50 331 ILE A C 1
ATOM 2532 O O . ILE A 1 331 ? 34.870 -5.322 -55.586 1.00 97.50 331 ILE A O 1
ATOM 2536 N N . ARG A 1 332 ? 33.059 -4.084 -55.119 1.00 94.31 332 ARG A N 1
ATOM 2537 C CA . ARG A 1 332 ? 32.289 -4.505 -56.297 1.00 94.31 332 ARG A CA 1
ATOM 2538 C C . ARG A 1 332 ? 32.477 -3.620 -57.530 1.00 94.31 332 ARG A C 1
ATOM 2540 O O . ARG A 1 332 ? 32.034 -4.042 -58.599 1.00 94.31 332 ARG A O 1
ATOM 2547 N N . LEU A 1 333 ? 33.046 -2.428 -57.369 1.00 87.12 333 LEU A N 1
ATOM 2548 C CA . LEU A 1 333 ? 33.433 -1.532 -58.462 1.00 87.12 333 LEU A CA 1
ATOM 2549 C C . LEU A 1 333 ? 34.818 -1.904 -58.996 1.00 87.12 333 LEU A C 1
ATOM 2551 O O . LEU A 1 333 ? 34.983 -1.813 -60.230 1.00 87.12 333 LEU A O 1
#

Foldseek 3Di:
DCQVPCQQDQEAADDQPDDPVDADACCVVLPHQRQNHAEDEDYRHENPQCCVVPVPPPRSVQVSVVRHPNHNDPYADYAHPDDAGQCRQLVVCLVRPVLQQNAEYHRQDAHEDDPVVLVVLLVSLLSRQNHQEAHHHHDYDPPDQPLSSLQSNLVSHPALHQYAYEYADAAVVSVLNSCPSNLSHAEYEYEYAYHPDYDDPVPRDFRHQKYKYKYAYPPDPDDDRRPDDDDDPDDDDDDDDDPKIWIKIWGFDADPVRGTAKIWIWIWTDDPVDNDTDTDIDIGGPDPPPPPPPDDPPPVVLCVDPDPSNVVVVVVVVVVVVVVVVVVVVVVD